Protein AF-A0A3N5N896-F1 (afdb_monomer)

Radius of gyration: 27.73 Å; Cα contacts (8 Å, |Δi|>4): 321; chains: 1; bounding box: 63×46×87 Å

Secondary structure (DSSP, 8-state):
---PPPPTHHHHHHHTSTTS------------------PPPP-------GGG--HHHHHHHHHHHHHTT-HHHHHHHHHHHHHHHHHH-TT--HHHHHHHHHHHHHHHHHHHHHSS-HHHHHHHHHHHHHHHHHHHHHHHHHHTT---HHHHHHHS-TTSHHHHHHHHHHHHTGGGSHHHHHHHHHHHHHHTTTHHHHHHHHHH-GGGHHHHHHHHHHHHHHHHHHHHHHHHTTTSHHHHHHHHHHHHHHHHIIIIIHHHHHHHHHHHHHTT-----GGGGHHHHHHHHHHHHHHHHHHHTT-HHHHHHHHHHHHHHHHHHHHHHHHHHHTTTS-----S---

Solvent-accessible surface area (backbone atoms only — not comparable to full-atom values): 18911 Å² total; per-residue (Å²): 134,87,80,74,79,83,58,72,69,60,63,57,60,59,62,71,65,67,84,58,83,81,88,72,88,84,88,80,90,87,84,83,89,86,83,90,78,84,76,81,80,75,86,78,85,69,85,71,60,82,92,73,58,54,31,64,56,27,38,52,52,10,53,52,22,44,75,72,66,39,36,69,56,13,48,54,22,36,54,51,12,49,54,44,44,46,68,73,42,77,82,54,48,34,68,49,28,41,53,48,14,50,47,28,42,51,43,13,52,32,26,58,72,63,56,96,29,65,67,59,16,50,51,25,41,52,49,15,54,51,28,40,54,52,12,52,54,41,36,53,67,63,46,78,79,66,70,64,45,51,50,23,38,48,67,71,32,76,80,30,69,72,41,44,51,56,47,47,47,43,63,75,48,32,44,71,12,70,54,31,51,32,27,45,60,52,52,46,58,57,48,65,72,50,31,61,64,53,17,52,51,34,60,77,35,64,86,48,23,66,61,46,44,65,67,43,49,62,55,54,53,40,50,53,51,22,49,54,56,22,62,77,33,52,94,39,47,54,62,14,33,55,50,25,49,51,48,37,28,40,51,48,17,58,71,65,49,28,60,58,51,42,52,52,49,53,53,40,31,76,74,68,48,90,74,68,62,73,76,74,49,47,68,50,53,52,51,40,52,51,29,52,50,45,30,54,49,17,53,75,68,68,36,61,69,55,20,17,54,29,44,54,53,37,39,54,41,42,21,51,45,51,32,51,53,53,43,42,60,51,51,77,79,52,69,76,86,80,74,87,83,92,129

Foldseek 3Di:
DDDDDDDPVVVVVVLVVPPDPPPDDDDDDDDDDDDDDDDDDPDPPPPDPPVPDALVNLQVQLVVCLVVLVLVSNLVSLVVSLVRLCVVCVVCALVSLQSQLVSLQSNLVSLVSNPPNPVSSVVSNVSSVVSNVVSVVRCVVVVVFAAPLLVCLLQVHCPPPLNVLLRCCLPVAQCVALLSVLQRVLVRVVCVVCSVVNSVVSNVPVVCSVVSCVVCVLLSVLSVVLVVQLVVVVVDSLVSNVSSLLSSLLSCLVPPVQVVVLVVLLVVVVVPDPADDLVVLVVLVVLLVVLVVQLVVCRVVVPSVSSNVSSVVNSVSSSCSNSNNVSRVCSVVHDDPPDDDDD

Structure (mmCIF, N/CA/C/O backbone):
data_AF-A0A3N5N896-F1
#
_entry.id   AF-A0A3N5N896-F1
#
loop_
_atom_site.group_PDB
_atom_site.id
_atom_site.type_symbol
_atom_site.label_atom_id
_atom_site.label_alt_id
_atom_site.label_comp_id
_atom_site.label_asym_id
_atom_site.label_entity_id
_atom_site.label_seq_id
_atom_site.pdbx_PDB_ins_code
_atom_site.Cartn_x
_atom_site.Cartn_y
_atom_site.Cartn_z
_atom_site.occupancy
_atom_site.B_iso_or_equiv
_atom_site.auth_seq_id
_atom_site.auth_comp_id
_atom_site.auth_asym_id
_atom_site.auth_atom_id
_atom_site.pdbx_PDB_model_num
ATOM 1 N N . MET A 1 1 ? 13.000 13.344 -46.822 1.00 36.12 1 MET A N 1
ATOM 2 C CA . MET A 1 1 ? 12.068 13.658 -45.717 1.00 36.12 1 MET A CA 1
ATOM 3 C C . MET A 1 1 ? 12.563 12.982 -44.451 1.00 36.12 1 MET A C 1
ATOM 5 O O . MET A 1 1 ? 12.479 11.770 -44.316 1.00 36.12 1 MET A O 1
ATOM 9 N N . THR A 1 2 ? 13.183 13.758 -43.571 1.00 34.97 2 THR A N 1
ATOM 10 C CA . THR A 1 2 ? 13.794 13.313 -42.316 1.00 34.97 2 THR A CA 1
ATOM 11 C C . THR A 1 2 ? 12.727 13.221 -41.224 1.00 34.97 2 THR A C 1
ATOM 13 O O . THR A 1 2 ? 12.454 14.210 -40.546 1.00 34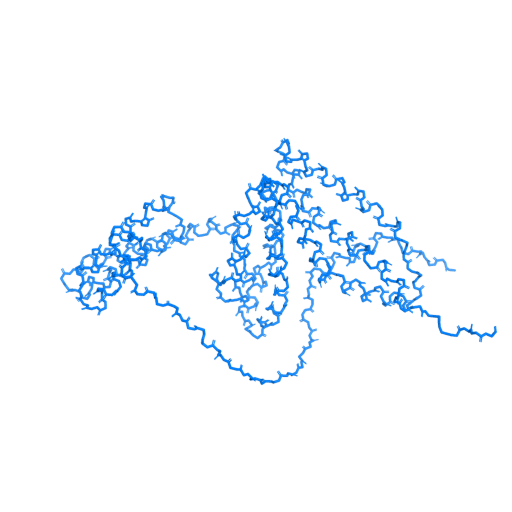.97 2 THR A O 1
ATOM 16 N N . LEU A 1 3 ? 12.102 12.053 -41.051 1.00 36.25 3 LEU A N 1
ATOM 17 C CA . LEU A 1 3 ? 11.285 11.797 -39.863 1.00 36.25 3 LEU A CA 1
ATOM 18 C C . LEU A 1 3 ? 12.209 11.545 -38.666 1.00 36.25 3 LEU A C 1
ATOM 20 O O . LEU A 1 3 ? 12.998 10.600 -38.646 1.00 36.25 3 LEU A O 1
ATOM 24 N N . GLY A 1 4 ? 12.147 12.460 -37.699 1.00 36.81 4 GLY A N 1
ATOM 25 C CA . GLY A 1 4 ? 12.983 12.476 -36.508 1.00 36.81 4 GLY A CA 1
ATOM 26 C C . GLY A 1 4 ? 12.842 11.211 -35.662 1.00 36.81 4 GLY A C 1
ATOM 27 O O . GLY A 1 4 ? 11.747 10.701 -35.438 1.00 36.81 4 GLY A O 1
ATOM 28 N N . LYS A 1 5 ? 13.985 10.734 -35.156 1.00 45.47 5 LYS A N 1
ATOM 29 C CA . LYS A 1 5 ? 14.072 9.697 -34.121 1.00 45.47 5 LYS A CA 1
ATOM 30 C C . LYS A 1 5 ? 13.186 10.097 -32.927 1.00 45.47 5 LYS A C 1
ATOM 32 O O . LYS A 1 5 ? 13.356 11.214 -32.429 1.00 45.47 5 LYS A O 1
ATOM 37 N N . PRO A 1 6 ? 12.293 9.228 -32.425 1.00 38.72 6 PRO A N 1
ATOM 38 C CA . PRO A 1 6 ? 11.521 9.544 -31.233 1.00 38.72 6 PRO A CA 1
ATOM 39 C C . PRO A 1 6 ? 12.477 9.688 -30.045 1.00 38.72 6 PRO A C 1
ATOM 41 O O . PRO A 1 6 ? 13.255 8.787 -29.724 1.00 38.72 6 PRO A O 1
ATOM 44 N N . ARG A 1 7 ? 12.460 10.872 -29.428 1.00 40.81 7 ARG A N 1
ATOM 45 C CA . ARG A 1 7 ? 13.255 11.188 -28.243 1.00 40.81 7 ARG A CA 1
ATOM 46 C C . ARG A 1 7 ? 12.705 10.382 -27.061 1.00 40.81 7 ARG A C 1
ATOM 48 O O . ARG A 1 7 ? 11.517 10.447 -26.763 1.00 40.81 7 ARG A O 1
ATOM 55 N N . LEU A 1 8 ? 13.602 9.673 -26.377 1.00 41.53 8 LEU A N 1
ATOM 56 C CA . LEU A 1 8 ? 13.406 8.888 -25.150 1.00 41.53 8 LEU A CA 1
ATOM 57 C C . LEU A 1 8 ? 12.438 9.489 -24.089 1.00 41.53 8 LEU A C 1
ATOM 59 O O . LEU A 1 8 ? 11.716 8.703 -23.477 1.00 41.53 8 LEU A O 1
ATOM 63 N N . PRO A 1 9 ? 12.314 10.823 -23.890 1.00 40.62 9 PRO A N 1
ATOM 64 C CA . PRO A 1 9 ? 11.290 11.392 -22.999 1.00 40.62 9 PRO A CA 1
ATOM 65 C C . PRO A 1 9 ? 9.828 11.172 -23.437 1.00 40.62 9 PRO A C 1
ATOM 67 O O . PRO A 1 9 ? 8.946 11.168 -22.584 1.00 40.62 9 PRO A O 1
ATOM 70 N N . ALA A 1 10 ? 9.540 10.932 -24.722 1.00 33.44 10 ALA A N 1
ATOM 71 C CA . ALA A 1 10 ? 8.169 10.690 -25.195 1.00 33.44 10 ALA A CA 1
ATOM 72 C C . ALA A 1 10 ? 7.643 9.285 -24.828 1.00 33.44 10 ALA A C 1
ATOM 74 O O . ALA A 1 10 ? 6.443 9.098 -24.643 1.00 33.44 10 ALA A O 1
ATOM 75 N N . LEU A 1 11 ? 8.543 8.307 -24.663 1.00 36.69 11 LEU A N 1
ATOM 76 C CA . LEU A 1 11 ? 8.202 6.957 -24.193 1.00 36.69 11 LEU A CA 1
ATOM 77 C C . LEU A 1 11 ? 7.944 6.924 -22.678 1.00 36.69 11 LEU A C 1
ATOM 79 O O . LEU A 1 11 ? 7.102 6.157 -22.222 1.00 36.69 11 LEU A O 1
ATOM 83 N N . LEU A 1 12 ? 8.608 7.799 -21.914 1.00 37.69 12 LEU A N 1
ATOM 84 C CA . LEU A 1 12 ? 8.361 7.985 -20.479 1.00 37.69 12 LEU A CA 1
ATOM 85 C C . LEU A 1 12 ? 7.039 8.717 -20.197 1.00 37.69 12 LEU A C 1
ATOM 87 O O . LEU A 1 12 ? 6.370 8.396 -19.221 1.00 37.69 12 LEU A O 1
ATOM 91 N N . ALA A 1 13 ? 6.615 9.632 -21.073 1.00 35.28 13 ALA A N 1
ATOM 92 C CA . ALA A 1 13 ? 5.323 10.310 -20.946 1.00 35.28 13 ALA A CA 1
ATOM 93 C C . ALA A 1 13 ? 4.120 9.376 -21.206 1.00 35.28 13 ALA A C 1
ATOM 95 O O . ALA A 1 13 ? 3.074 9.543 -20.587 1.00 35.28 13 ALA A O 1
ATOM 96 N N . CYS A 1 14 ? 4.272 8.344 -22.048 1.00 29.89 14 CYS A N 1
ATOM 97 C CA . CYS A 1 14 ? 3.237 7.313 -22.233 1.00 29.89 14 CYS A CA 1
ATOM 98 C C . CYS A 1 14 ? 3.134 6.328 -21.052 1.00 29.89 14 CYS A C 1
ATOM 100 O O . CYS A 1 14 ? 2.086 5.716 -20.863 1.00 29.89 14 CYS A O 1
ATOM 102 N N . LEU A 1 15 ? 4.183 6.191 -20.233 1.00 39.06 15 LEU A N 1
ATOM 103 C CA . LEU A 1 15 ? 4.182 5.332 -19.039 1.00 39.06 15 LEU A CA 1
ATOM 104 C C . LEU A 1 15 ? 3.357 5.910 -17.876 1.00 39.06 15 LEU A C 1
ATOM 106 O O . LEU A 1 15 ? 2.956 5.156 -16.995 1.00 39.06 15 LEU A O 1
ATOM 110 N N . LEU A 1 16 ? 3.043 7.210 -17.897 1.00 35.53 16 LEU A N 1
ATOM 111 C CA . LEU A 1 16 ? 2.174 7.859 -16.905 1.00 35.53 16 LEU A CA 1
ATOM 112 C C . LEU A 1 16 ? 0.671 7.664 -17.174 1.00 35.53 16 LEU A C 1
ATOM 114 O O . LEU A 1 16 ? -0.136 7.941 -16.295 1.00 35.53 16 LEU A O 1
ATOM 118 N N . VAL A 1 17 ? 0.288 7.159 -18.352 1.00 35.53 17 VAL A N 1
ATOM 119 C CA . VAL A 1 17 ? -1.124 6.941 -18.735 1.00 35.53 17 VAL A CA 1
ATOM 120 C C . VAL A 1 17 ? -1.598 5.510 -18.413 1.00 35.53 17 VAL A C 1
ATOM 122 O O . VAL A 1 17 ? -2.786 5.214 -18.482 1.00 35.53 17 VAL A O 1
ATOM 125 N N . LEU A 1 18 ? -0.696 4.616 -17.996 1.00 36.69 18 LEU A N 1
ATOM 126 C CA . LEU A 1 18 ? -0.993 3.196 -17.745 1.00 36.69 18 LEU A CA 1
ATOM 127 C C . LEU A 1 18 ? -1.414 2.860 -16.301 1.00 36.69 18 LEU A C 1
ATOM 129 O O . LEU A 1 18 ? -1.579 1.688 -15.981 1.00 36.69 18 LEU A O 1
ATOM 133 N N . THR A 1 19 ? -1.629 3.848 -15.427 1.00 35.62 19 THR A N 1
ATOM 134 C CA . THR A 1 19 ? -2.161 3.619 -14.066 1.00 35.62 19 THR A CA 1
ATOM 135 C C . THR A 1 19 ? -3.692 3.584 -13.993 1.00 35.62 19 THR A C 1
ATOM 137 O O . THR A 1 19 ? -4.244 3.446 -12.905 1.00 35.62 19 THR A O 1
ATOM 140 N N . MET A 1 20 ? -4.386 3.651 -15.132 1.00 36.81 20 MET A N 1
ATOM 141 C CA . MET A 1 20 ? -5.832 3.436 -15.226 1.00 36.81 20 MET A CA 1
ATOM 142 C C . MET A 1 20 ? -6.100 2.151 -16.015 1.00 36.81 20 MET A C 1
ATOM 144 O O . MET A 1 20 ? -5.807 2.111 -17.213 1.00 36.81 20 MET A O 1
ATOM 148 N N . PRO A 1 21 ? -6.671 1.094 -15.412 1.00 40.81 21 PRO A N 1
ATOM 149 C CA . PRO A 1 21 ? -7.215 0.003 -16.194 1.00 40.81 21 PRO A CA 1
ATOM 150 C C . PRO A 1 21 ? -8.504 0.492 -16.859 1.00 40.81 21 PRO A C 1
ATOM 152 O O . PRO A 1 21 ? -9.518 0.723 -16.202 1.00 40.81 21 PRO A O 1
ATOM 155 N N . ALA A 1 22 ? -8.461 0.633 -18.183 1.00 30.48 22 ALA A N 1
ATOM 156 C CA . ALA A 1 22 ? -9.653 0.600 -19.013 1.00 30.48 22 ALA A CA 1
ATOM 157 C C . ALA A 1 22 ? -10.289 -0.790 -18.857 1.00 30.48 22 ALA A C 1
ATOM 159 O O . ALA A 1 22 ? -9.865 -1.762 -19.481 1.00 30.48 22 ALA A O 1
ATOM 160 N N . LEU A 1 23 ? -11.270 -0.893 -17.964 1.00 32.25 23 LEU A N 1
ATOM 161 C CA . LEU A 1 23 ? -12.045 -2.104 -17.734 1.00 32.25 23 LEU A CA 1
ATOM 162 C C . LEU A 1 23 ? -13.112 -2.219 -18.836 1.00 32.25 23 LEU A C 1
ATOM 164 O O . LEU A 1 23 ? -14.261 -1.841 -18.639 1.00 32.25 23 LEU A O 1
ATOM 168 N N . VAL A 1 24 ? -12.729 -2.696 -20.022 1.00 35.41 24 VAL A N 1
ATOM 169 C CA . VAL A 1 24 ? -13.687 -3.098 -21.063 1.00 35.41 24 VAL A CA 1
ATOM 170 C C . VAL A 1 24 ? -13.250 -4.418 -21.694 1.00 35.41 24 VAL A C 1
ATOM 172 O O . VAL A 1 24 ? -12.161 -4.529 -22.245 1.00 35.41 24 VAL A O 1
ATOM 175 N N . ALA A 1 25 ? -14.191 -5.364 -21.647 1.00 33.62 25 ALA A N 1
ATOM 176 C CA . ALA A 1 25 ? -14.326 -6.561 -22.473 1.00 33.62 25 ALA A CA 1
ATOM 177 C C . ALA A 1 25 ? -13.300 -7.694 -22.287 1.00 33.62 25 ALA A C 1
ATOM 179 O O . ALA A 1 25 ? -12.296 -7.769 -22.987 1.00 33.62 25 ALA A O 1
ATOM 180 N N . ALA A 1 26 ? -13.672 -8.667 -21.451 1.00 28.27 26 ALA A N 1
ATOM 181 C CA . ALA A 1 26 ? -13.641 -10.086 -21.819 1.00 28.27 26 ALA A CA 1
ATOM 182 C C . ALA A 1 26 ? -14.443 -10.895 -20.786 1.00 28.27 26 ALA A C 1
ATOM 184 O O . ALA A 1 26 ? -13.919 -11.321 -19.762 1.00 28.27 26 ALA A O 1
ATOM 185 N N . ALA A 1 27 ? -15.735 -11.077 -21.056 1.00 30.52 27 ALA A N 1
ATOM 186 C CA . ALA A 1 27 ? -16.501 -12.177 -20.491 1.00 30.52 27 ALA A CA 1
ATOM 187 C C . ALA A 1 27 ? -16.269 -13.396 -21.391 1.00 30.52 27 ALA A C 1
ATOM 189 O O . ALA A 1 27 ? -16.469 -13.285 -22.597 1.00 30.52 27 ALA A O 1
ATOM 190 N N . GLN A 1 28 ? -15.848 -14.526 -20.825 1.00 28.02 28 GLN A N 1
ATOM 191 C CA . GLN A 1 28 ? -16.099 -15.837 -21.418 1.00 28.02 28 GLN A CA 1
ATOM 192 C C . GLN A 1 28 ? -16.103 -16.895 -20.309 1.00 28.02 28 GLN A C 1
ATOM 194 O O . GLN A 1 28 ? -15.265 -16.899 -19.410 1.00 28.02 28 GLN A O 1
ATOM 199 N N . GLU A 1 29 ? -17.123 -17.733 -20.397 1.00 31.64 29 GLU A N 1
ATOM 200 C CA . GLU A 1 29 ? -17.628 -18.736 -19.468 1.00 31.64 29 GLU A CA 1
ATOM 201 C C . GLU A 1 29 ? -16.610 -19.813 -19.059 1.00 31.64 29 GLU A C 1
ATOM 203 O O . GLU A 1 29 ? -15.878 -20.333 -19.899 1.00 31.64 29 GLU A O 1
ATOM 208 N N . ALA A 1 30 ? -16.657 -20.239 -17.793 1.00 29.30 30 ALA A N 1
ATOM 209 C CA . ALA A 1 30 ? -16.371 -21.624 -17.417 1.00 29.30 30 ALA A CA 1
ATOM 210 C C . ALA A 1 30 ? -17.020 -21.966 -16.068 1.00 29.30 30 ALA A C 1
ATOM 212 O O . ALA A 1 30 ? -16.884 -21.264 -15.069 1.00 29.30 30 ALA A O 1
ATOM 213 N N . SER A 1 31 ? -17.765 -23.059 -16.098 1.00 26.75 31 SER A N 1
ATOM 214 C CA . SER A 1 31 ? -18.662 -23.605 -15.090 1.00 26.75 31 SER A CA 1
ATOM 215 C C . SER A 1 31 ? -17.996 -24.556 -14.085 1.00 26.75 31 SER A C 1
ATOM 217 O O . SER A 1 31 ? -17.067 -25.275 -14.436 1.00 26.75 31 SER A O 1
ATOM 219 N N . LEU A 1 32 ? -18.677 -24.686 -12.939 1.00 29.78 32 LEU A N 1
ATOM 220 C CA . LEU A 1 32 ? -18.906 -25.899 -12.128 1.00 29.78 32 LEU A CA 1
ATOM 221 C C . LEU A 1 32 ? -17.893 -26.342 -11.039 1.00 29.78 32 LEU A C 1
ATOM 223 O O . LEU A 1 32 ? -16.839 -26.900 -11.309 1.00 29.78 32 LEU A O 1
ATOM 227 N N . SER A 1 33 ? -18.368 -26.188 -9.790 1.00 29.75 33 SER A N 1
ATOM 228 C CA . SER A 1 33 ? -18.477 -27.173 -8.684 1.00 29.75 33 SER A CA 1
ATOM 229 C C . SER A 1 33 ? -17.274 -28.024 -8.242 1.00 29.75 33 SER A C 1
ATOM 231 O O . SER A 1 33 ? -16.828 -28.872 -9.006 1.00 29.75 33 SER A O 1
ATOM 233 N N . ALA A 1 34 ? -16.914 -27.944 -6.948 1.00 27.88 34 ALA A N 1
ATOM 234 C CA . ALA A 1 34 ? -16.955 -29.025 -5.925 1.00 27.88 34 ALA A CA 1
ATOM 235 C C . ALA A 1 34 ? -16.402 -28.484 -4.558 1.00 27.88 34 ALA A C 1
ATOM 237 O O . ALA A 1 34 ? -16.072 -27.302 -4.502 1.00 27.88 34 ALA A O 1
ATOM 238 N N . PRO A 1 35 ? -16.396 -29.222 -3.422 1.00 30.31 35 PRO A N 1
ATOM 239 C CA . PRO A 1 35 ? -17.137 -28.850 -2.214 1.00 30.31 35 PRO A CA 1
ATOM 240 C C . PRO A 1 35 ? -16.267 -28.381 -1.031 1.00 30.31 35 PRO A C 1
ATOM 242 O O . PRO A 1 35 ? -15.075 -28.664 -0.931 1.00 30.31 35 PRO A O 1
ATOM 245 N N . LEU A 1 36 ? -16.934 -27.707 -0.090 1.00 29.91 36 LEU A N 1
ATOM 246 C CA . LEU A 1 36 ? -16.445 -27.314 1.232 1.00 29.91 36 LEU A CA 1
ATOM 247 C C . LEU A 1 36 ? -15.939 -28.523 2.036 1.00 29.91 36 LEU A C 1
ATOM 249 O O . LEU A 1 36 ? -16.717 -29.404 2.402 1.00 29.91 36 LEU A O 1
ATOM 253 N N . VAL A 1 37 ? -14.648 -28.521 2.373 1.00 28.59 37 VAL A N 1
ATOM 254 C CA . VAL A 1 37 ? -14.081 -29.387 3.411 1.00 28.59 37 VAL A CA 1
ATOM 255 C C . VAL A 1 37 ? -14.144 -28.627 4.731 1.00 28.59 37 VAL A C 1
ATOM 257 O O . VAL A 1 37 ? -13.429 -27.649 4.942 1.00 28.59 37 VAL A O 1
ATOM 260 N N . ALA A 1 38 ? -15.034 -29.082 5.611 1.00 31.14 38 ALA A N 1
ATOM 261 C CA . ALA A 1 38 ? -15.099 -28.668 7.002 1.00 31.14 38 ALA A CA 1
ATOM 262 C C . ALA A 1 38 ? -13.811 -29.104 7.717 1.00 31.14 38 ALA A C 1
ATOM 264 O O . ALA A 1 38 ? -13.615 -30.283 8.016 1.00 31.14 38 ALA A O 1
ATOM 265 N N . VAL A 1 39 ? -12.919 -28.149 7.972 1.00 31.33 39 VAL A N 1
ATOM 266 C CA . VAL A 1 39 ? -11.769 -28.348 8.855 1.00 31.33 39 VAL A CA 1
ATOM 267 C C . VAL A 1 39 ? -12.278 -28.250 10.290 1.00 31.33 39 VAL A C 1
ATOM 269 O O . VAL A 1 39 ? -12.828 -27.228 10.699 1.00 31.33 39 VAL A O 1
ATOM 272 N N . GLY A 1 40 ? -12.147 -29.355 11.024 1.00 28.72 40 GLY A N 1
ATOM 273 C CA . GLY A 1 40 ? -12.598 -29.494 12.402 1.00 28.72 40 GLY A CA 1
ATOM 274 C C . GLY A 1 40 ? -11.996 -28.431 13.317 1.00 28.72 40 GLY A C 1
ATOM 275 O O . GLY A 1 40 ? -10.780 -28.272 13.392 1.00 28.72 40 GLY A O 1
ATOM 276 N N . VAL A 1 41 ? -12.879 -27.727 14.022 1.00 33.22 41 VAL A N 1
ATOM 277 C CA . VAL A 1 41 ? -12.554 -26.796 15.104 1.00 33.22 41 VAL A CA 1
ATOM 278 C C . VAL A 1 41 ? -12.037 -27.614 16.294 1.00 33.22 41 VAL A C 1
ATOM 280 O O . VAL A 1 41 ? -12.783 -28.444 16.819 1.00 33.22 41 VAL A O 1
ATOM 283 N N . PRO A 1 42 ? -10.786 -27.428 16.747 1.00 35.91 42 PRO A N 1
ATOM 284 C CA . PRO A 1 42 ? -10.315 -28.037 17.983 1.00 35.91 42 PRO A CA 1
ATOM 285 C C . PRO A 1 42 ? -11.069 -27.442 19.180 1.00 35.91 42 PRO A C 1
ATOM 287 O O . PRO A 1 42 ? -11.273 -26.233 19.245 1.00 35.91 42 PRO A O 1
ATOM 290 N N . ASN A 1 43 ? -11.478 -28.309 20.110 1.00 42.12 43 ASN A N 1
ATOM 291 C CA . ASN A 1 43 ? -12.184 -28.011 21.362 1.00 42.12 43 ASN A CA 1
ATOM 292 C C . ASN A 1 43 ? -11.782 -26.671 22.017 1.00 42.12 43 ASN A C 1
ATOM 294 O O . ASN A 1 43 ? -10.759 -26.583 22.690 1.00 42.12 43 ASN A O 1
ATOM 298 N N . LEU A 1 44 ? -12.645 -25.658 21.873 1.00 36.41 44 LEU A N 1
ATOM 299 C CA . LEU A 1 44 ? -12.536 -24.330 22.501 1.00 36.41 44 LEU A CA 1
ATOM 300 C C . LEU A 1 44 ? -13.165 -24.259 23.907 1.00 36.41 44 LEU A C 1
ATOM 302 O O . LEU A 1 44 ? -13.176 -23.201 24.528 1.00 36.41 44 LEU A O 1
ATOM 306 N N . MET A 1 45 ? -13.695 -25.367 24.427 1.00 39.41 45 MET A N 1
ATOM 307 C CA . MET A 1 45 ? -14.446 -25.395 25.688 1.00 39.41 45 MET A CA 1
ATOM 308 C C . MET A 1 45 ? -13.553 -25.806 26.860 1.00 39.41 45 MET A C 1
ATOM 310 O O . MET A 1 45 ? -13.834 -26.777 27.558 1.00 39.41 45 MET A O 1
ATOM 314 N N . GLN A 1 46 ? -12.460 -25.077 27.074 1.00 45.00 46 GLN A N 1
ATOM 315 C CA . GLN A 1 46 ? -11.794 -25.090 28.370 1.00 45.00 46 GLN A CA 1
ATOM 316 C C . GLN A 1 46 ? -12.205 -23.808 29.087 1.00 45.00 46 GLN A C 1
ATOM 318 O O . GLN A 1 46 ? -11.781 -22.713 28.721 1.00 45.00 46 GLN A O 1
ATOM 323 N N . GLU A 1 47 ? -13.113 -23.951 30.052 1.00 46.72 47 GLU A N 1
ATOM 324 C CA . GLU A 1 47 ? -13.618 -22.853 30.872 1.00 46.72 47 GLU A CA 1
ATOM 325 C C . GLU A 1 47 ? -12.436 -22.204 31.598 1.00 46.72 47 GLU A C 1
ATOM 327 O O . GLU A 1 47 ? -11.832 -22.771 32.512 1.00 46.72 47 GLU A O 1
ATOM 332 N N . LYS A 1 48 ? -12.026 -21.033 31.109 1.00 49.91 48 LYS A N 1
ATOM 333 C CA . LYS A 1 48 ? -10.918 -20.278 31.685 1.00 49.91 48 LYS A CA 1
ATOM 334 C C . LYS A 1 48 ? -11.321 -19.853 33.101 1.00 49.91 48 LYS A C 1
ATOM 336 O O . LYS A 1 48 ? -12.471 -19.503 33.351 1.00 49.91 48 LYS A O 1
ATOM 341 N N . SER A 1 49 ? -10.383 -19.855 34.043 1.00 63.41 49 SER A N 1
ATOM 342 C CA . SER A 1 49 ? -10.627 -19.262 35.365 1.00 63.41 49 SER A CA 1
ATOM 343 C C . SER A 1 49 ? -11.026 -17.788 35.206 1.00 63.41 49 SER A C 1
ATOM 345 O O . SER A 1 49 ? -10.384 -17.072 34.434 1.00 63.41 49 SER A O 1
ATOM 347 N N . LYS A 1 50 ? -12.031 -17.310 35.960 1.00 64.31 50 LYS A N 1
ATOM 348 C CA . LYS A 1 50 ? -12.480 -15.900 35.924 1.00 64.31 50 LYS A CA 1
ATOM 349 C C . LYS A 1 50 ? -11.360 -14.888 36.223 1.00 64.31 50 LYS A C 1
ATOM 351 O O . LYS A 1 50 ? -11.477 -13.736 35.826 1.00 64.31 50 LYS A O 1
ATOM 356 N N . LEU A 1 51 ? -10.253 -15.304 36.856 1.00 62.44 51 LEU A N 1
ATOM 357 C CA . LEU A 1 51 ? -9.057 -14.461 37.035 1.00 62.44 51 LEU A CA 1
ATOM 358 C C . LEU A 1 51 ? -8.304 -14.156 35.725 1.00 62.44 51 LEU A C 1
ATOM 360 O O . LEU A 1 51 ? -7.477 -13.251 35.703 1.00 62.44 51 LEU A O 1
ATOM 364 N N . GLN A 1 52 ? -8.543 -14.916 34.656 1.00 67.31 52 GLN A N 1
ATOM 365 C CA . GLN A 1 52 ? -7.863 -14.775 33.363 1.00 67.31 52 GLN A CA 1
ATOM 366 C C . GLN A 1 52 ? -8.783 -14.244 32.253 1.00 67.31 52 GLN A C 1
ATOM 368 O O . GLN A 1 52 ? -8.416 -14.324 31.073 1.00 67.31 52 GLN A O 1
ATOM 373 N N . TYR A 1 53 ? -9.983 -13.781 32.607 1.00 75.00 53 TYR A N 1
ATOM 374 C CA . TYR A 1 53 ? -10.953 -13.255 31.652 1.00 75.00 53 TYR A CA 1
ATOM 375 C C . TYR A 1 53 ? -10.502 -11.903 31.110 1.00 75.00 53 TYR A C 1
ATOM 377 O O . TYR A 1 53 ? -10.089 -11.024 31.867 1.00 75.00 53 TYR A O 1
ATOM 385 N N . ASP A 1 54 ? -10.621 -11.740 29.797 1.00 77.31 54 ASP A N 1
ATOM 386 C CA . ASP A 1 54 ? -10.606 -10.427 29.166 1.00 77.31 54 ASP A CA 1
ATOM 387 C C . ASP A 1 54 ? -12.035 -9.864 29.057 1.00 77.31 54 ASP A C 1
ATOM 389 O O . ASP A 1 54 ? -13.021 -10.483 29.474 1.00 77.31 54 ASP A O 1
ATOM 393 N N . TRP A 1 55 ? -12.158 -8.657 28.509 1.00 81.75 55 TRP A N 1
ATOM 394 C CA . TRP A 1 55 ? -13.457 -8.012 28.338 1.00 81.75 55 TRP A CA 1
ATOM 395 C C . TRP A 1 55 ? -14.390 -8.782 27.386 1.00 81.75 55 TRP A C 1
ATOM 397 O O . TRP A 1 55 ? -15.607 -8.712 27.545 1.00 81.75 55 TRP A O 1
ATOM 407 N N . VAL A 1 56 ? -13.850 -9.545 26.427 1.00 75.88 56 VAL A N 1
ATOM 408 C CA . VAL A 1 56 ? -14.641 -10.336 25.474 1.00 75.88 56 VAL A CA 1
ATOM 409 C C . VAL A 1 56 ? -15.283 -11.517 26.187 1.00 75.88 56 VAL A C 1
ATOM 411 O O . VAL A 1 56 ? -16.462 -11.785 25.961 1.00 75.88 56 VAL A O 1
ATOM 414 N N . ASN A 1 57 ? -14.547 -12.186 27.081 1.00 86.31 57 ASN A N 1
ATOM 415 C CA . ASN A 1 57 ? -15.087 -13.277 27.890 1.00 86.31 57 ASN A CA 1
ATOM 416 C C . ASN A 1 57 ? -16.272 -12.806 28.742 1.00 86.31 57 ASN A C 1
ATOM 418 O O . ASN A 1 57 ? -17.335 -13.421 28.708 1.00 86.31 57 ASN A O 1
ATOM 422 N N . PHE A 1 58 ? -16.127 -11.674 29.439 1.00 85.81 58 PHE A N 1
ATOM 423 C CA . PHE A 1 58 ? -17.228 -11.099 30.215 1.00 85.81 58 PHE A CA 1
ATOM 424 C C . PHE A 1 58 ? -18.397 -10.661 29.330 1.00 8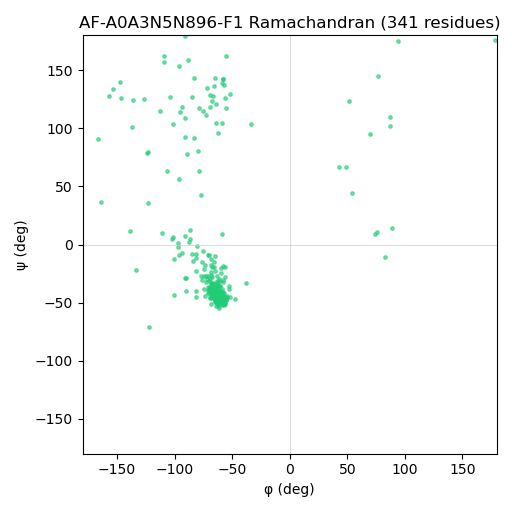5.81 58 PHE A C 1
ATOM 426 O O . PHE A 1 58 ? -19.544 -10.932 29.663 1.00 85.81 58 PHE A O 1
ATOM 433 N N . LYS A 1 59 ? -18.142 -10.056 28.167 1.00 88.44 59 LYS A N 1
ATOM 434 C CA . LYS A 1 59 ? -19.212 -9.682 27.233 1.00 88.44 59 LYS A CA 1
ATOM 435 C C . LYS A 1 59 ? -19.989 -10.910 26.736 1.00 88.44 59 LYS A C 1
ATOM 437 O O . LYS A 1 59 ? -21.213 -10.874 26.701 1.00 88.44 59 LYS A O 1
ATOM 442 N N . GLN A 1 60 ? -19.297 -12.003 26.409 1.00 85.81 60 GLN A N 1
ATOM 443 C CA . GLN A 1 60 ? -19.918 -13.269 25.997 1.00 85.81 60 GLN A CA 1
ATOM 444 C C . GLN A 1 60 ? -20.752 -13.907 27.111 1.00 85.81 60 GLN A C 1
ATOM 446 O O . GLN A 1 60 ? -21.835 -14.420 26.844 1.00 85.81 60 GLN A O 1
ATOM 451 N N . ASP A 1 61 ? -20.274 -13.881 28.353 1.00 88.31 61 ASP A N 1
ATOM 452 C CA . ASP A 1 61 ? -21.051 -14.387 29.486 1.00 88.31 61 ASP A CA 1
ATOM 453 C C . ASP A 1 61 ? -22.252 -13.490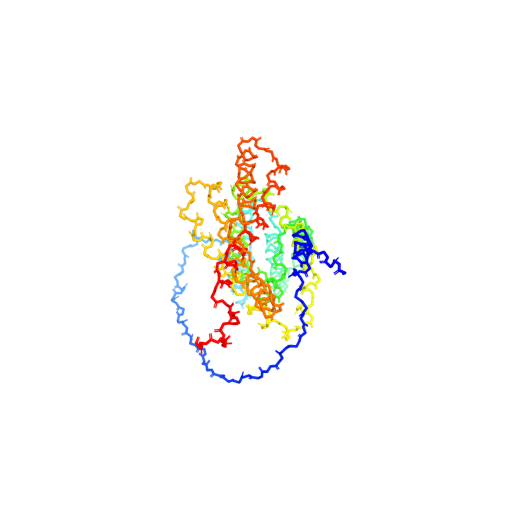 29.806 1.00 88.31 61 ASP A C 1
ATOM 455 O O . ASP A 1 61 ? -23.305 -14.001 30.182 1.00 88.31 61 ASP A O 1
ATOM 459 N N . GLY A 1 62 ? -22.138 -12.180 29.569 1.00 90.69 62 GLY A N 1
ATOM 460 C CA . GLY A 1 62 ? -23.267 -11.252 29.597 1.00 90.69 62 GLY A CA 1
ATOM 461 C C . GLY A 1 62 ? -24.328 -11.591 28.549 1.00 90.69 62 GLY A C 1
ATOM 462 O O . GLY A 1 62 ? -25.505 -11.692 28.888 1.00 90.69 62 GLY A O 1
ATOM 463 N N . ASP A 1 63 ? -23.905 -11.860 27.309 1.00 86.38 63 ASP A N 1
ATOM 464 C CA . ASP A 1 63 ? -24.789 -12.272 26.209 1.00 86.38 63 ASP A CA 1
ATOM 465 C C . ASP A 1 63 ? -25.532 -13.585 26.556 1.00 86.38 63 ASP A C 1
ATOM 467 O O . ASP A 1 63 ? -26.756 -13.658 26.436 1.00 86.38 63 ASP A O 1
ATOM 471 N N . LYS A 1 64 ? -24.830 -14.594 27.096 1.00 92.31 64 LYS A N 1
ATOM 472 C CA . LYS A 1 64 ? -25.449 -15.857 27.556 1.00 92.31 64 LYS A CA 1
ATOM 473 C C . LYS A 1 64 ? -26.417 -15.654 28.729 1.00 92.31 64 LYS A C 1
ATOM 475 O O . LYS A 1 64 ? -27.476 -16.283 28.786 1.00 92.31 64 LYS A O 1
ATOM 480 N N . ALA A 1 65 ? -26.057 -14.810 29.696 1.00 92.88 65 ALA A N 1
ATOM 481 C CA . ALA A 1 65 ? -26.912 -14.504 30.841 1.00 92.88 65 ALA A CA 1
ATOM 482 C C . ALA A 1 65 ? -28.203 -13.796 30.391 1.00 92.88 65 ALA A C 1
ATOM 484 O O . ALA A 1 65 ? -29.293 -14.147 30.839 1.00 92.88 65 ALA A O 1
ATOM 485 N N . LEU A 1 66 ? -28.101 -12.886 29.418 1.00 91.44 66 LEU A N 1
ATOM 486 C CA . LEU A 1 66 ? -29.253 -12.231 28.807 1.00 91.44 66 LEU A CA 1
ATOM 487 C C . LEU A 1 66 ? -30.173 -13.224 28.080 1.00 91.44 66 LEU A C 1
ATOM 489 O O . LEU A 1 66 ? -31.392 -13.149 28.228 1.00 91.44 66 LEU A O 1
ATOM 493 N N . GLU A 1 67 ? -29.610 -14.157 27.308 1.00 91.75 67 GLU A N 1
ATOM 494 C CA . GLU A 1 67 ? -30.375 -15.198 26.602 1.00 91.75 67 GLU A CA 1
ATOM 495 C C . GLU A 1 67 ? -31.076 -16.172 27.557 1.00 91.75 67 GLU A C 1
ATOM 497 O O . GLU A 1 67 ? -32.189 -16.618 27.283 1.00 91.75 67 GLU A O 1
ATOM 502 N N . SER A 1 68 ? -30.450 -16.471 28.697 1.00 93.12 68 SER A N 1
ATOM 503 C CA . SER A 1 68 ? -31.021 -17.330 29.743 1.00 93.12 68 SER A CA 1
ATOM 504 C C . SER A 1 68 ? -32.023 -16.616 30.661 1.00 93.12 68 SER A C 1
ATOM 506 O O . SER A 1 68 ? -32.599 -17.255 31.541 1.00 93.12 68 SER A O 1
ATOM 508 N N . GLY A 1 69 ? -32.261 -15.315 30.458 1.00 93.50 69 GLY A N 1
ATOM 509 C CA . GLY A 1 69 ? -33.174 -14.508 31.274 1.00 93.50 69 GLY A CA 1
ATOM 510 C C . GLY A 1 69 ? -32.614 -14.118 32.645 1.00 93.50 69 GLY A C 1
ATOM 511 O O . GLY A 1 69 ? -33.351 -13.606 33.484 1.00 93.50 69 GLY A O 1
ATOM 512 N N . ASN A 1 70 ? -31.321 -14.344 32.889 1.00 95.38 70 ASN A N 1
ATOM 513 C CA . ASN A 1 70 ? -30.637 -13.911 34.101 1.00 95.38 70 ASN A CA 1
ATOM 514 C C . ASN A 1 70 ? -30.071 -12.498 33.899 1.00 95.38 70 ASN A C 1
ATOM 516 O O . ASN A 1 70 ? -28.889 -12.293 33.612 1.00 95.38 70 ASN A O 1
ATOM 520 N N . TYR A 1 71 ? -30.962 -11.513 33.995 1.00 95.19 71 TYR A N 1
ATOM 521 C CA . TYR A 1 71 ? -30.651 -10.123 33.669 1.00 95.19 71 TYR A CA 1
ATOM 522 C C . TYR A 1 71 ? -29.649 -9.487 34.643 1.00 95.19 71 TYR A C 1
ATOM 524 O O . TYR A 1 71 ? -28.801 -8.710 34.210 1.00 95.19 71 TYR A O 1
ATOM 532 N N . GLU A 1 72 ? -29.674 -9.861 35.926 1.00 94.19 72 GLU A N 1
ATOM 533 C CA . GLU A 1 72 ? -28.715 -9.368 36.923 1.00 94.19 72 GLU A CA 1
ATOM 534 C C . GLU A 1 72 ? -27.279 -9.765 36.561 1.00 94.19 72 GLU A C 1
ATOM 536 O O . GLU A 1 72 ? -26.383 -8.915 36.491 1.00 94.19 72 GLU A O 1
ATOM 541 N N . ASP A 1 73 ? -27.066 -11.048 36.252 1.00 93.31 73 ASP A N 1
ATOM 542 C CA . ASP A 1 73 ? -25.755 -11.529 35.827 1.00 93.31 73 ASP A CA 1
ATOM 543 C C . ASP A 1 73 ? -25.354 -10.941 34.471 1.00 93.31 73 ASP A C 1
ATOM 545 O O . ASP A 1 73 ? -24.175 -10.645 34.266 1.00 93.31 73 ASP A O 1
ATOM 549 N N . ALA A 1 74 ? -26.304 -10.706 33.559 1.00 94.25 74 ALA A N 1
ATOM 550 C CA . ALA A 1 74 ? -26.018 -10.046 32.287 1.00 94.25 74 ALA A CA 1
ATOM 551 C C . ALA A 1 74 ? -25.423 -8.648 32.506 1.00 94.25 74 ALA A C 1
ATOM 553 O O . ALA A 1 74 ? -24.330 -8.351 32.018 1.00 94.25 74 ALA A O 1
ATOM 554 N N . ILE A 1 75 ? -26.087 -7.819 33.318 1.00 96.88 75 ILE A N 1
ATOM 555 C CA . ILE A 1 75 ? -25.625 -6.467 33.655 1.00 96.88 75 ILE A CA 1
ATOM 556 C C . ILE A 1 75 ? -24.258 -6.501 34.343 1.00 96.88 75 ILE A C 1
ATOM 558 O O . ILE A 1 75 ? -23.359 -5.738 33.977 1.00 96.88 75 ILE A O 1
ATOM 562 N N . LYS A 1 76 ? -24.064 -7.401 35.313 1.00 96.38 76 LYS A N 1
ATOM 563 C CA . LYS A 1 76 ? -22.791 -7.542 36.032 1.00 96.38 76 LYS A CA 1
ATOM 564 C C . LYS A 1 76 ? -21.636 -7.876 35.090 1.00 96.38 76 LYS A C 1
ATOM 566 O O . LYS A 1 76 ? -20.561 -7.283 35.196 1.00 96.38 76 LYS A O 1
ATOM 571 N N . ASN A 1 77 ? -21.865 -8.795 34.160 1.00 92.69 77 ASN A N 1
ATOM 572 C CA . ASN A 1 77 ? -20.874 -9.189 33.170 1.00 92.69 77 ASN A CA 1
ATOM 573 C C . ASN A 1 77 ? -20.575 -8.056 32.174 1.00 92.69 77 ASN A C 1
ATOM 575 O O . ASN A 1 77 ? -19.404 -7.775 31.924 1.00 92.69 77 ASN A O 1
ATOM 579 N N . TYR A 1 78 ? -21.584 -7.330 31.680 1.00 93.06 78 TYR A N 1
ATOM 580 C CA . TYR A 1 78 ? -21.347 -6.162 30.820 1.00 93.06 78 TYR A CA 1
ATOM 581 C C . TYR A 1 78 ? -20.571 -5.050 31.538 1.00 93.06 78 TYR A C 1
ATOM 583 O O . TYR A 1 78 ? -19.629 -4.504 30.970 1.00 93.06 78 TYR A O 1
ATOM 591 N N . ASN A 1 79 ? -20.887 -4.754 32.802 1.00 96.38 79 ASN A N 1
ATOM 592 C CA . ASN A 1 79 ? -20.141 -3.768 33.594 1.00 96.38 79 ASN A CA 1
ATOM 593 C C . ASN A 1 79 ? -18.664 -4.161 33.763 1.00 96.38 79 ASN A C 1
ATOM 595 O O . ASN A 1 79 ? -17.771 -3.320 33.646 1.00 96.38 79 ASN A O 1
ATOM 599 N N . GLN A 1 80 ? -18.393 -5.447 33.999 1.00 93.56 80 GLN A N 1
ATOM 600 C CA . GLN A 1 80 ? -17.027 -5.951 34.108 1.00 93.56 80 GLN A CA 1
ATOM 601 C C . GLN A 1 80 ? -16.283 -5.890 32.764 1.00 93.56 80 GLN A C 1
ATOM 603 O O . GLN A 1 80 ? -15.104 -5.528 32.726 1.00 93.56 80 GLN A O 1
ATOM 608 N N . ALA A 1 81 ? -16.971 -6.200 31.661 1.00 86.19 81 ALA A N 1
ATOM 609 C CA . ALA A 1 81 ? -16.427 -6.084 30.313 1.00 86.19 81 ALA A CA 1
ATOM 610 C C . ALA A 1 81 ? -16.050 -4.633 29.978 1.00 86.19 81 ALA A C 1
ATOM 612 O O . ALA A 1 81 ? -14.943 -4.381 29.510 1.00 86.19 81 ALA A O 1
ATOM 613 N N . GLU A 1 82 ? -16.913 -3.664 30.285 1.00 93.75 82 GLU A N 1
ATOM 614 C CA . GLU A 1 82 ? -16.622 -2.242 30.073 1.00 93.75 82 GLU A CA 1
ATOM 615 C C . GLU A 1 82 ? -15.407 -1.764 30.871 1.00 93.75 82 GLU A C 1
ATOM 617 O O . GLU A 1 82 ? -14.536 -1.092 30.317 1.00 93.75 82 GLU A O 1
ATOM 622 N N . ALA A 1 83 ? -15.311 -2.141 32.150 1.00 92.50 83 ALA A N 1
ATOM 623 C CA . ALA A 1 83 ? -14.183 -1.765 32.999 1.00 92.50 83 ALA A CA 1
ATOM 624 C C . ALA A 1 83 ? -12.849 -2.305 32.452 1.00 92.50 83 ALA A C 1
ATOM 626 O O . ALA A 1 83 ? -11.859 -1.573 32.380 1.00 92.50 83 ALA A O 1
ATOM 627 N N . LEU A 1 84 ? -12.825 -3.568 32.017 1.00 86.00 84 LEU A N 1
ATOM 628 C CA . LEU A 1 84 ? -11.638 -4.188 31.423 1.00 86.00 84 LEU A CA 1
ATOM 629 C C . LEU A 1 84 ? -11.299 -3.609 30.049 1.00 86.00 84 LEU A C 1
ATOM 631 O O . LEU A 1 84 ? -10.121 -3.439 29.732 1.00 86.00 84 LEU A O 1
ATOM 635 N N . LEU A 1 85 ? -12.308 -3.279 29.241 1.00 81.31 85 LEU A N 1
ATOM 636 C CA . LEU A 1 85 ? -12.110 -2.642 27.944 1.00 81.31 85 LEU A CA 1
ATOM 637 C C . LEU A 1 85 ? -11.467 -1.257 28.111 1.00 81.31 85 LEU A C 1
ATOM 639 O O . LEU A 1 85 ? -10.483 -0.958 27.439 1.00 81.31 85 LEU A O 1
ATOM 643 N N . LEU A 1 86 ? -11.961 -0.449 29.054 1.00 88.06 86 LEU A N 1
ATOM 644 C CA . LEU A 1 86 ? -11.398 0.868 29.368 1.00 88.06 86 LEU A CA 1
ATOM 645 C C . LEU A 1 86 ? -9.991 0.788 29.971 1.00 88.06 86 LEU A C 1
ATOM 647 O O . LEU A 1 86 ? -9.170 1.667 29.723 1.00 88.06 86 LEU A O 1
ATOM 651 N N . PHE A 1 87 ? -9.695 -0.263 30.738 1.00 84.38 87 PHE A N 1
ATOM 652 C CA . PHE A 1 87 ? -8.341 -0.519 31.229 1.00 84.38 87 PHE A CA 1
ATOM 653 C C . PHE A 1 87 ? -7.378 -0.903 30.094 1.00 84.38 87 PHE A C 1
ATOM 655 O O . PHE A 1 87 ? -6.222 -0.485 30.092 1.00 84.38 87 PHE A O 1
ATOM 662 N N . THR A 1 88 ? -7.858 -1.687 29.126 1.00 73.31 88 THR A N 1
ATOM 663 C CA . THR A 1 88 ? -7.054 -2.184 27.998 1.00 73.31 88 THR A CA 1
ATOM 664 C C . THR A 1 88 ? -6.780 -1.092 26.962 1.00 73.31 88 THR A C 1
ATOM 666 O O . THR A 1 88 ? -5.677 -1.023 26.422 1.00 73.31 88 THR A O 1
ATOM 669 N N . ASP A 1 89 ? -7.757 -0.223 26.695 1.00 62.38 89 ASP A N 1
ATOM 670 C CA . ASP A 1 89 ? -7.620 0.914 25.782 1.00 62.38 89 ASP A CA 1
ATOM 671 C C . ASP A 1 89 ? -7.965 2.241 26.486 1.00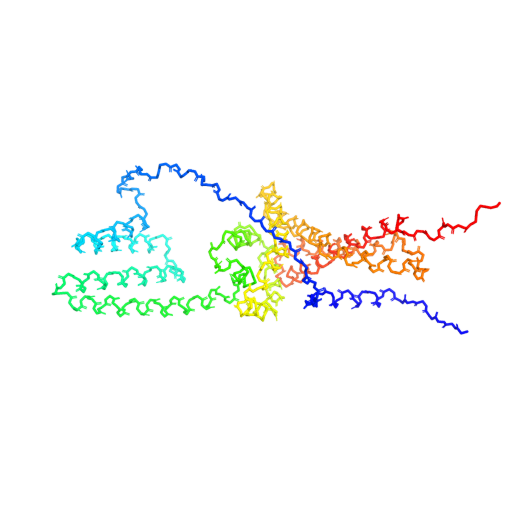 62.38 89 ASP A C 1
ATOM 673 O O . ASP A 1 89 ? -9.051 2.802 26.285 1.00 62.38 89 ASP A O 1
ATOM 677 N N . PRO A 1 90 ? -7.030 2.791 27.287 1.00 79.38 90 PRO A N 1
ATOM 678 C CA . PRO A 1 90 ? -7.256 4.031 28.029 1.00 79.38 90 PRO A CA 1
ATOM 679 C C . PRO A 1 90 ? -7.437 5.251 27.115 1.00 79.38 90 PRO A C 1
ATOM 681 O O . PRO A 1 90 ? -7.994 6.265 27.534 1.00 79.38 90 PRO A O 1
ATOM 684 N N . ASN A 1 91 ? -7.001 5.164 25.855 1.00 75.12 91 ASN A N 1
ATOM 685 C CA . ASN A 1 91 ? -7.141 6.243 24.880 1.00 75.12 91 ASN A CA 1
ATOM 686 C C . ASN A 1 91 ? -8.535 6.285 24.236 1.00 75.12 91 ASN A C 1
ATOM 688 O O . ASN A 1 91 ? -8.849 7.249 23.533 1.00 75.12 91 ASN A O 1
ATOM 692 N N . ARG A 1 92 ? -9.377 5.269 24.487 1.00 82.56 92 ARG A N 1
ATOM 693 C CA . ARG A 1 92 ? -10.735 5.131 23.947 1.00 82.56 92 ARG A CA 1
ATOM 694 C C . ARG A 1 92 ? -10.771 5.362 22.435 1.00 82.56 92 ARG A C 1
ATOM 696 O O . ARG A 1 92 ? -11.334 6.351 21.960 1.00 82.56 92 ARG A O 1
ATOM 703 N N . SER A 1 93 ? -10.151 4.463 21.679 1.00 73.56 93 SER A N 1
ATOM 704 C CA . SER A 1 93 ? -10.237 4.453 20.213 1.00 73.56 93 SER A CA 1
ATOM 705 C C . SER A 1 93 ? -11.687 4.405 19.714 1.00 73.56 93 SER A C 1
ATOM 707 O O . SER A 1 93 ? -12.595 3.997 20.442 1.00 73.56 93 SER A O 1
ATOM 709 N N . SER A 1 94 ? -11.919 4.755 18.447 1.00 79.25 94 SER A N 1
ATOM 710 C CA . SER A 1 94 ? -13.249 4.635 17.828 1.00 79.25 94 SER A CA 1
ATOM 711 C C . SER A 1 94 ? -13.862 3.229 17.960 1.00 79.25 94 SER A C 1
ATOM 713 O O . SER A 1 94 ? -15.065 3.102 18.193 1.00 79.25 94 SER A O 1
ATOM 715 N N . SER A 1 95 ? -13.049 2.167 17.896 1.00 72.00 95 SER A N 1
ATOM 716 C CA . SER A 1 95 ? -13.485 0.782 18.140 1.00 72.00 95 SER A CA 1
ATOM 717 C C . SER A 1 95 ? -13.894 0.520 19.587 1.00 72.00 95 SER A C 1
ATOM 719 O O . SER A 1 95 ? -14.858 -0.211 19.826 1.00 72.00 95 SER A O 1
ATOM 721 N N . THR A 1 96 ? -13.191 1.121 20.546 1.00 82.38 96 THR A N 1
ATOM 722 C CA . THR A 1 96 ? -13.525 1.021 21.969 1.00 82.38 96 THR A CA 1
ATOM 723 C C . THR A 1 96 ? -14.839 1.727 22.257 1.00 82.38 96 THR A C 1
ATOM 725 O O . THR A 1 96 ? -15.719 1.130 22.868 1.00 82.38 96 THR A O 1
ATOM 728 N N . GLU A 1 97 ? -15.036 2.936 21.727 1.00 87.56 97 GLU A N 1
ATOM 729 C CA . GLU A 1 97 ? -16.310 3.654 21.860 1.00 87.56 97 GLU A CA 1
ATOM 730 C C . GLU A 1 97 ? -17.478 2.870 21.251 1.00 87.56 97 GLU A C 1
ATOM 732 O O . GLU A 1 97 ? -18.543 2.776 21.856 1.00 87.56 97 GLU A O 1
ATOM 737 N N . ARG A 1 98 ? -17.271 2.233 20.092 1.00 84.00 98 ARG A N 1
ATOM 738 C CA . ARG A 1 98 ? -18.296 1.398 19.451 1.00 84.00 98 ARG A CA 1
ATOM 739 C C . ARG A 1 98 ? -18.609 0.131 20.254 1.00 84.00 98 ARG A C 1
ATOM 741 O O . ARG A 1 98 ? -19.764 -0.282 20.323 1.00 84.00 98 ARG A O 1
ATOM 748 N N . SER A 1 99 ? -17.603 -0.474 20.882 1.00 81.88 99 SER A N 1
ATOM 749 C CA . SER A 1 99 ? -17.789 -1.656 21.736 1.00 81.88 99 SER A CA 1
ATOM 750 C C . SER A 1 99 ? -18.525 -1.304 23.034 1.00 81.88 99 SER A C 1
ATOM 752 O O . SER A 1 99 ? -19.411 -2.048 23.450 1.00 81.88 99 SER A O 1
ATOM 754 N N . LEU A 1 100 ? -18.223 -0.144 23.627 1.00 92.00 100 LEU A N 1
ATOM 755 C CA . LEU A 1 100 ? -18.974 0.417 24.755 1.00 92.00 100 LEU A CA 1
ATOM 756 C C . LEU A 1 100 ? -20.428 0.714 24.366 1.00 92.00 100 LEU A C 1
ATOM 758 O O . LEU A 1 100 ? -21.340 0.316 25.081 1.00 92.00 100 LEU A O 1
ATOM 762 N N . ALA A 1 101 ? -20.657 1.339 23.206 1.00 91.50 101 ALA A N 1
ATOM 763 C CA . ALA A 1 101 ? -22.004 1.613 22.709 1.00 91.50 101 ALA A CA 1
ATOM 764 C C . ALA A 1 101 ? -22.832 0.329 22.559 1.00 91.50 101 ALA A C 1
ATOM 766 O O . ALA A 1 101 ? -23.994 0.285 22.965 1.00 91.50 101 ALA A O 1
ATOM 767 N N . HIS A 1 102 ? -22.227 -0.734 22.021 1.00 91.00 102 HIS A N 1
ATOM 768 C CA . HIS A 1 102 ? -22.878 -2.035 21.908 1.00 91.00 102 HIS A CA 1
ATOM 769 C C . HIS A 1 102 ? -23.218 -2.624 23.283 1.00 91.00 102 HIS A C 1
ATOM 771 O O . HIS A 1 102 ? -24.329 -3.106 23.475 1.00 91.00 102 HIS A O 1
ATOM 777 N N . MET A 1 103 ? -22.290 -2.604 24.245 1.00 93.75 103 MET A N 1
ATOM 778 C CA . MET A 1 103 ? -22.559 -3.121 25.595 1.00 93.75 103 MET A CA 1
ATOM 779 C C . MET A 1 103 ? -23.689 -2.351 26.285 1.00 93.75 103 MET A C 1
ATOM 781 O O . MET A 1 103 ? -24.586 -2.978 26.839 1.00 93.75 103 MET A O 1
ATOM 785 N N . GLU A 1 104 ? -23.730 -1.025 26.155 1.00 96.69 104 GLU A N 1
ATOM 786 C CA . GLU A 1 104 ? -24.833 -0.209 26.676 1.00 96.69 104 GLU A CA 1
ATOM 787 C C . GLU A 1 104 ? -26.173 -0.508 25.982 1.00 96.69 104 GLU A C 1
ATOM 789 O O . GLU A 1 104 ? -27.206 -0.600 26.644 1.00 96.69 104 GLU A O 1
ATOM 794 N N . SER A 1 105 ? -26.176 -0.771 24.672 1.00 95.31 105 SER A N 1
ATOM 795 C CA . SER A 1 105 ? -27.384 -1.227 23.966 1.00 95.31 105 SER A CA 1
ATOM 796 C C . SER A 1 105 ? -27.891 -2.570 24.513 1.00 95.31 105 SER A C 1
ATOM 798 O O . SER A 1 105 ? -29.089 -2.746 24.743 1.00 95.31 105 SER A O 1
ATOM 800 N N . MET A 1 106 ? -26.980 -3.502 24.808 1.00 93.44 106 MET A N 1
ATOM 801 C CA . MET A 1 106 ? -27.337 -4.795 25.397 1.00 93.44 106 MET A CA 1
ATOM 802 C C . MET A 1 106 ? -27.847 -4.663 26.835 1.00 93.44 106 MET A C 1
ATOM 804 O O . MET A 1 106 ? -28.816 -5.333 27.192 1.00 93.44 106 MET A O 1
ATOM 808 N N . LYS A 1 107 ? -27.265 -3.769 27.647 1.00 97.38 107 LYS A N 1
ATOM 809 C CA . LYS A 1 107 ? -27.795 -3.446 28.982 1.00 97.38 107 LYS A CA 1
ATOM 810 C C . LYS A 1 107 ? -29.203 -2.867 28.902 1.00 97.38 107 LYS A C 1
ATOM 812 O O . LYS A 1 107 ? -30.072 -3.308 29.645 1.00 97.38 107 LYS A O 1
ATOM 817 N N . SER A 1 108 ? -29.458 -1.955 27.963 1.00 96.94 108 SER A N 1
ATOM 818 C CA . SER A 1 108 ? -30.806 -1.423 27.728 1.00 96.94 108 SER A CA 1
ATOM 819 C C . SER A 1 108 ? -31.807 -2.540 27.396 1.00 96.94 108 SER A C 1
ATOM 821 O O . SER A 1 108 ? -32.888 -2.610 27.988 1.00 96.94 108 SER A O 1
ATOM 823 N N . SER A 1 109 ? -31.418 -3.490 26.533 1.00 94.25 109 SER A N 1
ATOM 824 C CA . SER A 1 109 ? -32.235 -4.675 26.238 1.00 94.25 109 SER A CA 1
ATOM 825 C C . SER A 1 109 ? -32.477 -5.544 27.476 1.00 94.25 109 SER A C 1
ATOM 827 O O . SER A 1 109 ? -33.599 -6.009 27.686 1.00 94.25 109 SER A O 1
ATOM 829 N N . ALA A 1 110 ? -31.453 -5.743 28.311 1.00 95.88 110 ALA A N 1
ATOM 830 C CA . ALA A 1 110 ? -31.562 -6.494 29.558 1.00 95.88 110 ALA A CA 1
ATOM 831 C C . ALA A 1 110 ? -32.549 -5.835 30.531 1.00 95.88 110 ALA A C 1
ATOM 833 O O . ALA A 1 110 ? -33.484 -6.498 30.969 1.00 95.88 110 ALA A O 1
ATOM 834 N N . TYR A 1 111 ? -32.408 -4.535 30.803 1.00 97.12 111 TYR A N 1
ATOM 835 C CA . TYR A 1 111 ? -33.307 -3.788 31.689 1.00 97.12 111 TYR A CA 1
ATOM 836 C C . TYR A 1 111 ? -34.755 -3.779 31.191 1.00 97.12 111 TYR A C 1
ATOM 838 O O . TYR A 1 111 ? -35.679 -4.027 31.964 1.00 97.12 111 TYR A O 1
ATOM 846 N N . THR A 1 112 ? -34.953 -3.597 29.882 1.00 95.44 112 THR A N 1
ATOM 847 C CA . THR A 1 112 ? -36.288 -3.636 29.265 1.00 95.44 112 THR A CA 1
ATOM 848 C C . THR A 1 112 ? -36.967 -4.992 29.471 1.00 95.44 112 THR A C 1
ATOM 850 O O . THR A 1 112 ? -38.161 -5.055 29.755 1.00 95.44 112 THR A O 1
ATOM 853 N N . LYS A 1 113 ? -36.216 -6.093 29.337 1.00 95.75 113 LYS A N 1
ATOM 854 C CA . LYS A 1 113 ? -36.738 -7.452 29.542 1.00 95.75 113 LYS A CA 1
ATOM 855 C C . LYS A 1 113 ? -36.904 -7.820 31.018 1.00 95.75 113 LYS A C 1
ATOM 857 O O . LYS A 1 113 ? -37.736 -8.670 31.327 1.00 95.75 113 LYS A O 1
ATOM 862 N N . TRP A 1 114 ? -36.117 -7.211 31.903 1.00 93.75 114 TRP A N 1
ATOM 863 C CA . TRP A 1 114 ? -36.190 -7.423 33.348 1.00 93.75 114 TRP A CA 1
ATOM 864 C C . TRP A 1 114 ? -37.477 -6.826 33.937 1.00 93.75 114 TRP A C 1
ATOM 866 O O . TRP A 1 114 ? -38.133 -7.479 34.746 1.00 93.75 114 TRP A O 1
ATOM 876 N N . GLY A 1 115 ? -37.889 -5.649 33.453 1.00 88.06 115 GLY A N 1
ATOM 877 C CA . GLY A 1 115 ? -39.081 -4.934 33.920 1.00 88.06 115 GLY A CA 1
ATOM 878 C C . GLY A 1 115 ? -38.856 -4.227 35.262 1.00 88.06 115 GLY A C 1
ATOM 879 O O . GLY A 1 115 ? -38.107 -4.711 36.106 1.00 88.06 115 GLY A O 1
ATOM 880 N N . GLY A 1 116 ? -39.477 -3.058 35.456 1.00 92.44 116 GLY A N 1
ATOM 881 C CA . GLY A 1 116 ? -39.241 -2.219 36.641 1.00 92.44 116 GLY A CA 1
ATOM 882 C C . GLY A 1 116 ? -37.898 -1.474 36.635 1.00 92.44 116 GLY A C 1
ATOM 883 O O . GLY A 1 116 ? -37.527 -0.898 37.654 1.00 92.44 116 GLY A O 1
ATOM 884 N N . HIS A 1 117 ? -37.186 -1.507 35.504 1.00 95.12 117 HIS A N 1
ATOM 885 C CA . HIS A 1 117 ? -35.909 -0.830 35.255 1.00 95.12 117 HIS A CA 1
ATOM 886 C C . HIS A 1 117 ? -36.002 0.101 34.034 1.00 95.12 117 HIS A C 1
ATOM 888 O O . HIS A 1 117 ? -35.093 0.184 33.204 1.00 95.12 117 HIS A O 1
ATOM 894 N N . GLU A 1 118 ? -37.157 0.740 33.840 1.00 94.75 118 GLU A N 1
ATOM 895 C CA . GLU A 1 118 ? -37.426 1.564 32.659 1.00 94.75 118 GLU A CA 1
ATOM 896 C C . GLU A 1 118 ? -36.496 2.788 32.587 1.00 94.75 118 GLU A C 1
ATOM 898 O O . GLU A 1 118 ? -36.099 3.204 31.496 1.00 94.75 118 GLU A O 1
ATOM 903 N N . GLU A 1 119 ? -36.110 3.341 33.740 1.00 95.94 119 GLU A N 1
ATOM 904 C CA . GLU A 1 119 ? -35.183 4.472 33.820 1.00 95.94 119 GLU A CA 1
ATOM 905 C C . GLU A 1 119 ? -33.763 4.059 33.403 1.00 95.94 119 GLU A C 1
ATOM 907 O O . GLU A 1 119 ? -33.134 4.732 32.583 1.00 95.94 119 GLU A O 1
ATOM 912 N N . GLU A 1 120 ? -33.274 2.917 33.891 1.00 96.06 120 GLU A N 1
ATOM 913 C CA . GLU A 1 120 ? -31.964 2.376 33.529 1.00 96.06 120 GLU A CA 1
ATOM 914 C C . GLU A 1 120 ? -31.917 1.934 32.064 1.00 96.06 120 GLU A C 1
ATOM 916 O O . GLU A 1 120 ? -30.917 2.169 31.381 1.00 96.06 120 GLU A O 1
ATOM 921 N N . ALA A 1 121 ? -33.010 1.361 31.549 1.00 95.44 121 ALA A N 1
ATOM 922 C CA . ALA A 1 121 ? -33.135 1.009 30.139 1.00 95.44 121 ALA A CA 1
ATOM 923 C C . ALA A 1 121 ? -32.974 2.241 29.237 1.00 95.44 121 ALA A C 1
ATOM 925 O O . ALA A 1 121 ? -32.192 2.210 28.278 1.00 95.44 121 ALA A O 1
ATOM 926 N N . TYR A 1 122 ? -33.664 3.333 29.577 1.00 96.50 122 TYR A N 1
ATOM 927 C CA . TYR A 1 122 ? -33.593 4.597 28.847 1.00 96.50 122 TYR A CA 1
ATOM 928 C C . TYR A 1 122 ? -32.216 5.269 28.971 1.00 96.50 122 TYR A C 1
ATOM 930 O O . TYR A 1 122 ? -31.670 5.782 27.986 1.00 96.50 122 TYR A O 1
ATOM 938 N N . ALA A 1 123 ? -31.614 5.241 30.163 1.00 97.31 123 ALA A N 1
ATOM 939 C CA . ALA A 1 123 ? -30.280 5.788 30.399 1.00 97.31 123 ALA A CA 1
ATOM 940 C C . ALA A 1 123 ? -29.205 5.049 29.583 1.00 97.31 123 ALA A C 1
ATOM 942 O O . ALA A 1 123 ? -28.384 5.691 28.920 1.00 97.31 123 ALA A O 1
ATOM 943 N N . SER A 1 124 ? -29.235 3.712 29.573 1.00 95.75 124 SER A N 1
ATOM 944 C CA . SER A 1 124 ? -28.318 2.891 28.775 1.00 95.75 124 SER A CA 1
ATOM 945 C C . SER A 1 124 ? -28.519 3.086 27.269 1.00 95.75 124 SER A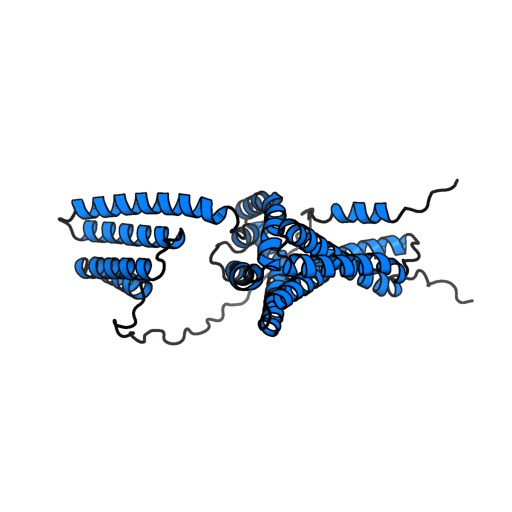 C 1
ATOM 947 O O . SER A 1 124 ? -27.539 3.183 26.530 1.00 95.75 124 SER A O 1
ATOM 949 N N . GLU A 1 125 ? -29.758 3.229 26.791 1.00 97.00 125 GLU A N 1
ATOM 950 C CA . GLU A 1 125 ? -30.027 3.523 25.376 1.00 97.00 125 GLU A CA 1
ATOM 951 C C . GLU A 1 125 ? -29.468 4.893 24.963 1.00 97.00 125 GLU A C 1
ATOM 953 O O . GLU A 1 125 ? -28.765 5.021 23.957 1.00 97.00 125 GLU A O 1
ATOM 958 N N . THR A 1 126 ? -29.710 5.919 25.779 1.00 97.69 126 THR A N 1
ATOM 959 C CA . THR A 1 126 ? -29.195 7.275 25.539 1.00 97.69 126 THR A CA 1
ATOM 960 C C . THR A 1 126 ? -27.668 7.280 25.488 1.00 97.69 126 THR A C 1
ATOM 962 O O . THR A 1 126 ? -27.071 7.841 24.565 1.00 97.69 126 THR A O 1
ATOM 965 N N . LYS A 1 127 ? -27.028 6.591 26.438 1.00 97.62 127 LYS A N 1
ATOM 966 C CA . LYS A 1 127 ? -25.572 6.456 26.499 1.00 97.62 127 LYS A CA 1
ATOM 967 C C . LYS A 1 127 ? -25.017 5.687 25.298 1.00 97.62 127 LYS A C 1
ATOM 969 O O . LYS A 1 127 ? -23.994 6.085 24.746 1.00 97.62 127 LYS A O 1
ATOM 974 N N . SER A 1 128 ? -25.697 4.632 24.846 1.00 96.19 128 SER A N 1
ATOM 975 C CA . SER A 1 128 ? -25.337 3.899 23.625 1.00 96.19 128 SER A CA 1
ATOM 976 C C . SER A 1 128 ? -25.344 4.808 22.390 1.00 96.19 128 SER A C 1
ATOM 978 O O . SER A 1 128 ? -24.384 4.819 21.611 1.00 96.19 128 SER A O 1
ATOM 980 N N . ASN A 1 129 ? -26.381 5.636 22.244 1.00 96.50 129 ASN A N 1
ATOM 981 C CA . ASN A 1 129 ? -26.504 6.585 21.138 1.00 96.50 129 ASN A CA 1
ATOM 982 C C . ASN A 1 129 ? -25.404 7.659 21.171 1.00 96.50 129 ASN A C 1
ATOM 984 O O . ASN A 1 129 ? -24.787 7.943 20.142 1.00 96.50 129 ASN A O 1
ATOM 988 N N . GLU A 1 130 ? -25.110 8.224 22.345 1.00 97.69 130 GLU A N 1
ATOM 989 C CA . GLU A 1 130 ? -24.023 9.196 22.522 1.00 97.69 130 GLU A CA 1
ATOM 990 C C . GLU A 1 130 ? -22.657 8.582 22.179 1.00 97.69 130 GLU A C 1
ATOM 992 O O . GLU A 1 130 ? -21.892 9.145 21.390 1.00 97.69 130 GLU A O 1
ATOM 997 N N . LEU A 1 131 ? -22.367 7.391 22.709 1.00 95.94 131 LEU A N 1
ATOM 998 C CA . LEU A 1 131 ? -21.126 6.667 22.434 1.00 95.94 131 LEU A CA 1
ATOM 999 C C . LEU A 1 131 ? -20.984 6.321 20.950 1.00 95.94 131 LEU A C 1
ATOM 1001 O O . LEU A 1 131 ? -19.881 6.409 20.416 1.00 95.94 131 LEU A O 1
ATOM 1005 N N . THR A 1 132 ? -22.082 5.999 20.263 1.00 89.94 132 THR A N 1
ATOM 1006 C CA . THR A 1 132 ? -22.084 5.761 18.812 1.00 89.94 132 THR A CA 1
ATOM 1007 C C . THR A 1 132 ? -21.696 7.025 18.044 1.00 89.94 132 THR A C 1
ATOM 1009 O O . THR A 1 132 ? -20.813 6.978 17.189 1.00 89.94 132 THR A O 1
ATOM 1012 N N . GLN A 1 133 ? -22.260 8.184 18.397 1.00 95.19 133 GLN A N 1
ATOM 1013 C CA . GLN A 1 133 ? -21.890 9.458 17.767 1.00 95.19 133 GLN A CA 1
ATOM 1014 C C . GLN A 1 133 ? -20.423 9.832 18.026 1.00 95.19 133 GLN A C 1
ATOM 1016 O O . GLN A 1 133 ? -19.724 10.303 17.123 1.00 95.19 133 GLN A O 1
ATOM 1021 N N . ILE A 1 134 ? -19.929 9.605 19.249 1.00 93.12 134 ILE A N 1
ATOM 1022 C CA . ILE A 1 134 ? -18.518 9.812 19.599 1.00 93.12 134 ILE A CA 1
ATOM 1023 C C . ILE A 1 134 ? -17.629 8.860 18.794 1.00 93.12 134 ILE A C 1
ATOM 1025 O O . ILE A 1 134 ? -16.616 9.303 18.244 1.00 93.12 134 ILE A O 1
ATOM 1029 N N . ALA A 1 135 ? -18.013 7.585 18.691 1.00 86.50 135 ALA A N 1
ATOM 1030 C CA . ALA A 1 135 ? -17.308 6.581 17.908 1.00 86.50 135 ALA A CA 1
ATOM 1031 C C . ALA A 1 135 ? -17.213 7.002 16.443 1.00 86.50 135 ALA A C 1
ATOM 1033 O O . ALA A 1 135 ? -16.126 6.947 15.882 1.00 86.50 135 ALA A O 1
ATOM 1034 N N . ASP A 1 136 ? -18.297 7.492 15.845 1.00 81.25 136 ASP A N 1
ATOM 1035 C CA . ASP A 1 136 ? -18.325 7.913 14.443 1.00 81.25 136 ASP A CA 1
ATOM 1036 C C . ASP A 1 136 ? -17.502 9.185 14.199 1.00 81.25 136 ASP A C 1
ATOM 1038 O O . ASP A 1 136 ? -16.782 9.293 13.203 1.00 81.25 136 ASP A O 1
ATOM 1042 N N . LYS A 1 137 ? -17.520 10.137 15.139 1.00 87.75 137 LYS A N 1
ATOM 1043 C CA . LYS A 1 137 ? -16.673 11.337 15.078 1.00 87.75 137 LYS A CA 1
ATOM 1044 C C . LYS A 1 137 ? -15.188 10.995 15.225 1.00 87.75 137 LYS A C 1
ATOM 1046 O O . LYS A 1 137 ? -14.367 11.505 14.460 1.00 87.75 137 LYS A O 1
ATOM 1051 N N . LYS A 1 138 ? -14.835 10.131 16.184 1.00 81.44 138 LYS A N 1
ATOM 1052 C CA . LYS A 1 138 ? -13.460 9.641 16.366 1.00 81.44 138 LYS A CA 1
ATOM 1053 C C . LYS A 1 138 ? -13.020 8.797 15.188 1.00 81.44 138 LYS A C 1
ATOM 1055 O O . LYS A 1 138 ? -11.914 8.988 14.708 1.00 81.44 138 LYS A O 1
ATOM 1060 N N . TYR A 1 139 ? -13.896 7.942 14.677 1.00 72.25 139 TYR A N 1
ATOM 1061 C CA . TYR A 1 139 ? -13.660 7.158 13.477 1.00 72.25 139 TYR A CA 1
ATOM 1062 C C . TYR A 1 139 ? -13.328 8.078 12.315 1.00 72.25 139 TYR A C 1
ATOM 1064 O O . TYR A 1 139 ? -12.301 7.883 11.691 1.00 72.25 139 TYR A O 1
ATOM 1072 N N . LYS A 1 140 ? -14.106 9.143 12.085 1.00 67.75 140 LYS A N 1
ATOM 1073 C CA . LYS A 1 140 ? -13.820 10.128 11.037 1.00 67.75 140 LYS A CA 1
ATOM 1074 C C . LYS A 1 140 ? -12.414 10.732 11.180 1.00 67.75 140 LYS A C 1
ATOM 1076 O O . LYS A 1 140 ? -11.656 10.709 10.217 1.00 67.75 140 LYS A O 1
ATOM 1081 N N . TYR A 1 141 ? -12.028 11.160 12.382 1.00 62.19 141 TYR A N 1
ATOM 1082 C CA . TYR A 1 141 ? -10.700 11.727 12.668 1.00 62.19 141 TYR A CA 1
ATOM 1083 C C . TYR A 1 141 ? -9.554 10.696 12.589 1.00 62.19 141 TYR A C 1
ATOM 1085 O O . TYR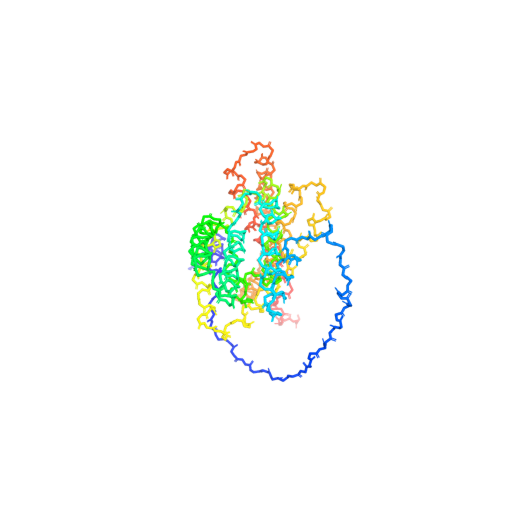 A 1 141 ? -8.472 10.980 12.086 1.00 62.19 141 TYR A O 1
ATOM 1093 N N . GLU A 1 142 ? -9.785 9.461 13.033 1.00 62.00 142 GLU A N 1
ATOM 1094 C CA . GLU A 1 142 ? -8.840 8.345 12.913 1.00 62.00 142 GLU A CA 1
ATOM 1095 C C . GLU A 1 142 ? -8.722 7.840 11.463 1.00 62.00 142 GLU A C 1
ATOM 1097 O O . GLU A 1 142 ? -7.665 7.339 11.064 1.00 62.00 142 GLU A O 1
ATOM 1102 N N . SER A 1 143 ? -9.804 7.964 10.686 1.00 51.88 143 SER A N 1
ATOM 1103 C CA . SER A 1 143 ? -9.967 7.501 9.304 1.00 51.88 143 SER A CA 1
ATOM 1104 C C . SER A 1 143 ? -9.432 8.471 8.264 1.00 51.88 143 SER A C 1
ATOM 1106 O O . SER A 1 143 ? -9.167 8.020 7.150 1.00 51.88 143 SER A O 1
ATOM 1108 N N . GLU A 1 144 ? -9.141 9.728 8.632 1.00 48.03 144 GLU A N 1
ATOM 1109 C CA . GLU A 1 144 ? -8.443 10.710 7.781 1.00 48.03 144 GLU A CA 1
ATOM 1110 C C . GLU A 1 144 ? -7.030 10.240 7.332 1.00 48.03 144 GLU A C 1
ATOM 1112 O O . GLU A 1 144 ? -6.308 10.961 6.650 1.00 48.03 144 GLU A O 1
ATOM 1117 N N . GLY A 1 145 ? -6.658 8.973 7.587 1.00 53.06 145 GLY A N 1
ATOM 1118 C CA . GLY A 1 145 ? -5.694 8.246 6.757 1.00 53.06 145 GLY A CA 1
ATOM 1119 C C . GLY A 1 145 ? -5.625 6.713 6.906 1.00 53.06 145 GLY A C 1
ATOM 1120 O O . GLY A 1 145 ? -4.507 6.191 6.859 1.00 53.06 145 GLY A O 1
ATOM 1121 N N . LYS A 1 146 ? -6.722 5.953 7.119 1.00 57.50 146 LYS A N 1
ATOM 1122 C CA . LYS A 1 146 ? -6.602 4.539 7.590 1.00 57.50 146 LYS A CA 1
ATOM 1123 C C . LYS A 1 146 ? -7.514 3.447 6.999 1.00 57.50 146 LYS A C 1
ATOM 1125 O O . LYS A 1 146 ? -7.476 2.325 7.521 1.00 57.50 146 LYS A O 1
ATOM 1130 N N . GLU A 1 147 ? -8.255 3.675 5.920 1.00 69.62 147 GLU A N 1
ATOM 1131 C CA . GLU A 1 147 ? -9.078 2.630 5.290 1.00 69.62 147 GLU A CA 1
ATOM 1132 C C . GLU A 1 147 ? -8.476 2.068 3.997 1.00 69.62 147 GLU A C 1
ATOM 1134 O O . GLU A 1 147 ? -8.191 2.790 3.048 1.00 69.62 147 GLU A O 1
ATOM 1139 N N . CYS A 1 148 ? -8.340 0.744 3.911 1.00 85.38 148 CYS A N 1
ATOM 1140 C CA . CYS A 1 148 ? -8.013 0.066 2.655 1.00 85.38 148 CYS A CA 1
ATOM 1141 C C . CYS A 1 148 ? -9.278 -0.060 1.783 1.00 85.38 148 CYS A C 1
ATOM 1143 O O . CYS A 1 148 ? -9.732 -1.170 1.528 1.00 85.38 148 CYS A O 1
ATOM 1145 N N . LEU A 1 149 ? -9.859 1.070 1.355 1.00 83.06 149 LEU A N 1
ATOM 1146 C CA . LEU A 1 149 ? -11.187 1.176 0.722 1.00 83.06 149 LEU A CA 1
ATOM 1147 C C . LEU A 1 149 ? -11.432 0.157 -0.400 1.00 83.06 149 LEU A C 1
ATOM 1149 O O . LEU A 1 149 ? -12.459 -0.517 -0.418 1.00 83.06 149 LEU A O 1
ATOM 1153 N N . ILE A 1 150 ? -10.470 0.001 -1.311 1.00 86.75 150 ILE A N 1
ATOM 1154 C CA . ILE A 1 150 ? -10.582 -0.942 -2.434 1.00 86.75 150 ILE A CA 1
ATOM 1155 C C . ILE A 1 150 ? -10.589 -2.395 -1.938 1.00 86.75 150 ILE A C 1
ATOM 1157 O O . ILE A 1 150 ? -11.385 -3.198 -2.425 1.00 86.75 150 ILE A O 1
ATOM 1161 N N . LEU A 1 151 ? -9.744 -2.743 -0.960 1.00 88.00 151 LEU A N 1
ATOM 1162 C CA . LEU A 1 151 ? -9.734 -4.094 -0.389 1.00 88.00 151 LEU A CA 1
ATOM 1163 C C . LEU A 1 151 ? -11.030 -4.351 0.385 1.00 88.00 151 LEU A C 1
ATOM 1165 O O . LEU A 1 151 ? -11.646 -5.391 0.189 1.00 88.00 151 LEU A O 1
ATOM 1169 N N . THR A 1 152 ? -11.489 -3.395 1.196 1.00 83.06 152 THR A N 1
ATOM 1170 C CA . THR A 1 152 ? -12.756 -3.502 1.932 1.00 83.06 152 THR A CA 1
ATOM 1171 C C . THR A 1 152 ? -13.935 -3.714 0.983 1.00 83.06 152 THR A C 1
ATOM 1173 O O . THR A 1 152 ? -14.735 -4.618 1.206 1.00 83.06 152 THR A O 1
ATOM 1176 N N . ALA A 1 153 ? -14.030 -2.947 -0.107 1.00 79.56 153 ALA A N 1
ATOM 1177 C CA . ALA A 1 153 ? -15.094 -3.116 -1.098 1.00 79.56 153 ALA A CA 1
ATOM 1178 C C . ALA A 1 153 ? -15.021 -4.481 -1.813 1.00 79.56 153 ALA A C 1
ATOM 1180 O O . ALA A 1 153 ? -16.047 -5.118 -2.072 1.00 79.56 153 ALA A O 1
ATOM 1181 N N . THR A 1 154 ? -13.803 -4.962 -2.086 1.00 82.94 154 THR A N 1
ATOM 1182 C CA . THR A 1 154 ? -13.562 -6.232 -2.789 1.00 82.94 154 THR A CA 1
ATOM 1183 C C . THR A 1 154 ? -13.859 -7.456 -1.917 1.00 82.94 154 THR A C 1
ATOM 1185 O O . THR A 1 154 ? -14.515 -8.388 -2.379 1.00 82.94 154 THR A O 1
ATOM 1188 N N . PHE A 1 155 ? -13.416 -7.451 -0.657 1.00 81.81 155 PHE A N 1
ATOM 1189 C CA . PHE A 1 155 ? -13.558 -8.574 0.283 1.00 81.81 155 PHE A CA 1
ATOM 1190 C C . PHE A 1 155 ? -14.764 -8.434 1.225 1.00 81.81 155 PHE A C 1
ATOM 1192 O O . PHE A 1 155 ? -15.054 -9.324 2.016 1.00 81.81 155 PHE A O 1
ATOM 1199 N N . GLY A 1 156 ? -15.507 -7.331 1.120 1.00 72.94 156 GLY A N 1
ATOM 1200 C CA . GLY A 1 156 ? -16.809 -7.130 1.754 1.00 72.94 156 GLY A CA 1
ATOM 1201 C C . GLY A 1 156 ? -16.777 -6.672 3.211 1.00 72.94 156 GLY A C 1
ATOM 1202 O O . GLY A 1 156 ? -17.817 -6.271 3.724 1.00 72.94 156 GLY A O 1
ATOM 1203 N N . SER A 1 157 ? -15.623 -6.692 3.884 1.00 74.12 157 SER A N 1
ATOM 1204 C CA . SER A 1 157 ? -15.512 -6.256 5.278 1.00 74.12 157 SER A CA 1
ATOM 1205 C C . SER A 1 157 ? -14.153 -5.625 5.578 1.00 74.12 157 SER A C 1
ATOM 1207 O O . SER A 1 157 ? -13.129 -6.164 5.156 1.00 74.12 157 SER A O 1
ATOM 1209 N N . PRO A 1 158 ? -14.094 -4.539 6.374 1.00 72.06 158 PRO A N 1
ATOM 1210 C CA . PRO A 1 158 ? -12.830 -3.990 6.862 1.00 72.06 158 PRO A CA 1
ATOM 1211 C C . PRO A 1 158 ? -12.127 -4.924 7.863 1.00 72.06 158 PRO A C 1
ATOM 1213 O O . PRO A 1 158 ? -10.961 -4.695 8.187 1.00 72.06 158 PRO A O 1
ATOM 1216 N N . LEU A 1 159 ? -12.826 -5.951 8.363 1.00 73.62 159 LEU A N 1
ATOM 1217 C CA . LEU A 1 159 ? -12.307 -7.005 9.242 1.00 73.62 159 LEU A CA 1
ATOM 1218 C C . LEU A 1 159 ? -11.928 -8.285 8.483 1.00 73.62 159 LEU A C 1
ATOM 1220 O O . LEU A 1 159 ? -11.493 -9.244 9.113 1.00 73.62 159 LEU A O 1
ATOM 1224 N N . ALA A 1 160 ? -12.079 -8.317 7.155 1.00 73.75 160 ALA A N 1
ATOM 1225 C CA . ALA A 1 160 ? -11.626 -9.448 6.352 1.00 73.75 160 ALA A CA 1
ATOM 1226 C C . ALA A 1 160 ? -10.119 -9.687 6.556 1.00 73.75 160 ALA A C 1
ATOM 1228 O O . ALA A 1 160 ? -9.342 -8.732 6.670 1.00 73.75 160 ALA A O 1
ATOM 1229 N N . SER A 1 161 ? -9.703 -10.954 6.579 1.00 84.19 161 SER A N 1
ATOM 1230 C CA . SER A 1 161 ? -8.308 -11.366 6.794 1.00 84.19 161 SER A CA 1
ATOM 1231 C C . SER A 1 161 ? -7.323 -10.671 5.852 1.00 84.19 161 SER A C 1
ATOM 1233 O O . SER A 1 161 ? -6.248 -10.250 6.264 1.00 84.19 161 SER A O 1
ATOM 1235 N N . GLU A 1 162 ? -7.721 -10.480 4.602 1.00 89.75 162 GLU A N 1
ATOM 1236 C CA . GLU A 1 162 ? -6.965 -9.857 3.521 1.00 89.75 162 GLU A CA 1
ATOM 1237 C C . GLU A 1 162 ? -6.734 -8.368 3.792 1.00 89.75 162 GLU A C 1
ATOM 1239 O O . GLU A 1 162 ? -5.641 -7.838 3.596 1.00 89.75 162 GLU A O 1
ATOM 1244 N N . VAL A 1 163 ? -7.764 -7.689 4.299 1.00 86.88 163 VAL A N 1
ATOM 1245 C CA . VAL A 1 163 ? -7.683 -6.284 4.705 1.00 86.88 163 VAL A CA 1
ATOM 1246 C C . VAL A 1 163 ? -6.786 -6.148 5.936 1.00 86.88 163 VAL A C 1
ATOM 1248 O O . VAL A 1 163 ? -5.954 -5.241 6.000 1.00 86.88 163 VAL A O 1
ATOM 1251 N N . GLN A 1 164 ? -6.918 -7.061 6.899 1.00 86.75 164 GLN A N 1
ATOM 1252 C CA . GLN A 1 164 ? -6.116 -7.064 8.123 1.00 86.75 164 GLN A CA 1
ATOM 1253 C C . GLN A 1 164 ? -4.643 -7.400 7.866 1.00 86.75 164 GLN A C 1
ATOM 1255 O O . GLN A 1 164 ? -3.773 -6.809 8.503 1.00 86.75 164 GLN A O 1
ATOM 1260 N N . LEU A 1 165 ? -4.337 -8.254 6.886 1.00 90.25 165 LEU A N 1
ATOM 1261 C CA . LEU A 1 165 ? -2.967 -8.518 6.440 1.00 90.25 165 LEU A CA 1
ATOM 1262 C C . LEU A 1 165 ? -2.277 -7.219 6.001 1.00 90.25 165 LEU A C 1
ATOM 1264 O O . LEU A 1 165 ? -1.215 -6.865 6.509 1.00 90.25 165 LEU A O 1
ATOM 1268 N N . VAL A 1 166 ? -2.909 -6.456 5.106 1.00 93.12 166 VAL A N 1
ATOM 1269 C CA . VAL A 1 166 ? -2.325 -5.199 4.611 1.00 93.12 166 VAL A CA 1
ATOM 1270 C C . VAL A 1 166 ? -2.247 -4.141 5.712 1.00 93.12 166 VAL A C 1
ATOM 1272 O O . VAL A 1 166 ? -1.252 -3.418 5.803 1.00 93.12 166 VAL A O 1
ATOM 1275 N N . ARG A 1 167 ? -3.269 -4.052 6.574 1.00 90.25 167 ARG A N 1
ATOM 1276 C CA . ARG A 1 167 ? -3.287 -3.099 7.695 1.00 90.25 167 ARG A CA 1
ATOM 1277 C C . ARG A 1 167 ? -2.208 -3.396 8.728 1.00 90.25 167 ARG A C 1
ATOM 1279 O O . ARG A 1 167 ? -1.461 -2.482 9.062 1.00 90.25 167 ARG A O 1
ATOM 1286 N N . SER A 1 168 ? -2.087 -4.640 9.181 1.00 87.12 168 SER A N 1
ATOM 1287 C CA . SER A 1 168 ? -1.059 -5.043 10.150 1.00 87.12 168 SER A CA 1
ATOM 1288 C C . SER A 1 168 ? 0.344 -4.851 9.579 1.00 87.12 168 SER A C 1
ATOM 1290 O O . SER A 1 168 ? 1.204 -4.276 10.239 1.00 87.12 168 SER A O 1
ATOM 1292 N N . PHE A 1 169 ? 0.582 -5.190 8.309 1.00 92.94 169 PHE A N 1
ATOM 1293 C CA . PHE A 1 169 ? 1.878 -4.913 7.694 1.00 92.94 169 PHE A CA 1
ATOM 1294 C C . PHE A 1 169 ? 2.193 -3.408 7.644 1.00 92.94 169 PHE A C 1
ATOM 1296 O O . PHE A 1 169 ? 3.297 -2.981 7.994 1.00 92.94 169 PHE A O 1
ATOM 1303 N N . ARG A 1 170 ? 1.216 -2.571 7.273 1.00 92.06 170 ARG A N 1
ATOM 1304 C CA . ARG A 1 170 ? 1.375 -1.111 7.275 1.00 92.06 170 ARG A CA 1
ATOM 1305 C C . ARG A 1 170 ? 1.665 -0.570 8.675 1.00 92.06 170 ARG A C 1
ATOM 1307 O O . ARG A 1 170 ? 2.621 0.184 8.850 1.00 92.06 170 ARG A O 1
ATOM 1314 N N . ASP A 1 171 ? 0.804 -0.888 9.634 1.00 87.94 171 ASP A N 1
ATOM 1315 C CA . ASP A 1 171 ? 0.783 -0.245 10.947 1.00 87.94 171 ASP A CA 1
ATOM 1316 C C . ASP A 1 171 ? 1.832 -0.840 11.894 1.00 87.94 171 ASP A C 1
ATOM 1318 O O . ASP A 1 171 ? 2.542 -0.086 12.561 1.00 87.94 171 ASP A O 1
ATOM 1322 N N . ASP A 1 172 ? 2.014 -2.161 11.875 1.00 87.06 172 ASP A N 1
ATOM 1323 C CA . ASP A 1 172 ? 2.898 -2.874 12.798 1.00 87.06 172 ASP A CA 1
ATOM 1324 C C . ASP A 1 172 ? 4.294 -3.148 12.234 1.00 87.06 172 ASP A C 1
ATOM 1326 O O . ASP A 1 172 ? 5.164 -3.595 12.985 1.00 87.06 172 ASP A O 1
ATOM 1330 N N . SER A 1 173 ? 4.535 -2.894 10.944 1.00 91.62 173 SER A N 1
ATOM 1331 C CA . SER A 1 173 ? 5.865 -3.035 10.331 1.00 91.62 173 SER A CA 1
ATOM 1332 C C . SER A 1 173 ? 6.325 -1.726 9.701 1.00 91.62 173 SER A C 1
ATOM 1334 O O . SER A 1 173 ? 7.191 -1.055 10.256 1.00 91.62 173 SER A O 1
ATOM 1336 N N . ILE A 1 174 ? 5.714 -1.306 8.589 1.00 94.06 174 ILE A N 1
ATOM 1337 C CA . ILE A 1 174 ? 6.217 -0.170 7.802 1.00 94.06 174 ILE A CA 1
ATOM 1338 C C . ILE A 1 174 ? 6.266 1.118 8.631 1.00 94.06 174 ILE A C 1
ATOM 1340 O O . ILE A 1 174 ? 7.290 1.793 8.665 1.00 94.06 174 ILE A O 1
ATOM 1344 N N . LYS A 1 175 ? 5.197 1.454 9.358 1.00 91.00 175 LYS A N 1
ATOM 1345 C CA . LYS A 1 175 ? 5.137 2.692 10.152 1.00 91.00 175 LYS A CA 1
ATOM 1346 C C . LYS A 1 175 ? 6.050 2.716 11.380 1.00 91.00 175 LYS A C 1
ATOM 1348 O O . LYS A 1 175 ? 6.179 3.781 11.980 1.00 91.00 175 LYS A O 1
ATOM 1353 N N . LYS A 1 176 ? 6.680 1.596 11.758 1.00 89.50 176 LYS A N 1
ATOM 1354 C CA . LYS A 1 176 ? 7.614 1.550 12.896 1.00 89.50 176 LYS A CA 1
ATOM 1355 C C . LYS A 1 176 ? 8.983 2.150 12.583 1.00 89.50 176 LYS A C 1
ATOM 1357 O O . LYS A 1 176 ? 9.731 2.430 13.514 1.00 89.50 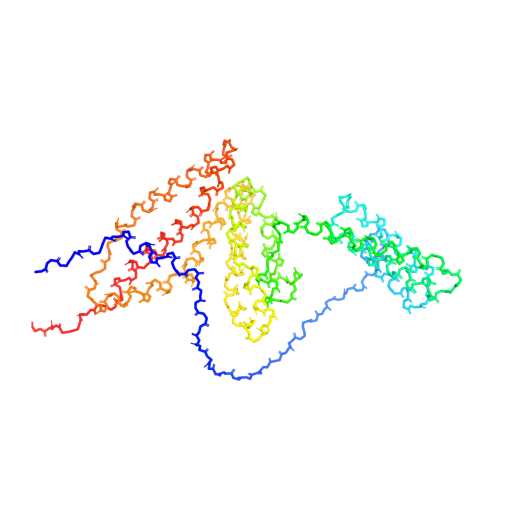176 LYS A O 1
ATOM 1362 N N . SER A 1 177 ? 9.313 2.352 11.310 1.00 93.25 177 SER A N 1
ATOM 1363 C CA . SER A 1 177 ? 10.510 3.090 10.907 1.00 93.25 177 SER A CA 1
ATOM 1364 C C . SER A 1 177 ? 10.190 4.553 10.610 1.00 93.25 177 SER A C 1
ATOM 1366 O O . SER A 1 177 ? 9.079 4.906 10.199 1.00 93.25 177 SER A O 1
ATOM 1368 N N . TYR A 1 178 ? 11.188 5.413 10.764 1.00 92.62 178 TYR A N 1
ATOM 1369 C CA . TYR A 1 178 ? 11.150 6.791 10.313 1.00 92.62 178 TYR A CA 1
ATOM 1370 C C . TYR A 1 178 ? 10.847 6.856 8.813 1.00 92.62 178 TYR A C 1
ATOM 1372 O O . TYR A 1 178 ? 9.875 7.512 8.426 1.00 92.62 178 TYR A O 1
ATOM 1380 N N . THR A 1 179 ? 11.582 6.107 7.980 1.00 94.81 179 THR A N 1
ATOM 1381 C CA . THR A 1 179 ? 11.353 6.076 6.526 1.00 94.81 179 THR A CA 1
ATOM 1382 C C . THR A 1 179 ? 9.912 5.706 6.182 1.00 94.81 179 THR A C 1
ATOM 1384 O O . THR A 1 179 ? 9.259 6.400 5.402 1.00 94.81 179 THR A O 1
ATOM 1387 N N . GLY A 1 180 ? 9.371 4.648 6.788 1.00 94.06 180 GLY A N 1
ATOM 1388 C CA . GLY A 1 180 ? 8.013 4.188 6.512 1.00 94.06 180 GLY A CA 1
ATOM 1389 C C . GLY A 1 180 ? 6.933 5.124 7.049 1.00 94.06 180 GLY A C 1
ATOM 1390 O O . GLY A 1 180 ? 5.936 5.362 6.364 1.00 94.06 180 GLY A O 1
ATOM 1391 N N . SER A 1 181 ? 7.148 5.734 8.220 1.00 90.31 181 SER A N 1
ATOM 1392 C CA . SER A 1 181 ? 6.240 6.749 8.773 1.00 90.31 181 SER A CA 1
ATOM 1393 C C . SER A 1 181 ? 6.102 7.978 7.865 1.00 90.31 181 SER A C 1
ATOM 1395 O O . SER A 1 181 ? 5.026 8.574 7.812 1.00 90.31 181 SER A O 1
ATOM 1397 N N . ARG A 1 182 ? 7.160 8.327 7.115 1.00 93.38 182 ARG A N 1
ATOM 1398 C CA . ARG A 1 182 ? 7.178 9.443 6.154 1.00 93.38 182 ARG A CA 1
ATOM 1399 C C . ARG A 1 182 ? 6.758 9.041 4.746 1.00 93.38 182 ARG A C 1
ATOM 1401 O O . ARG A 1 182 ? 6.163 9.843 4.036 1.00 93.38 182 ARG A O 1
ATOM 1408 N N . PHE A 1 183 ? 6.979 7.791 4.359 1.00 94.06 183 PHE A N 1
ATOM 1409 C CA . PHE A 1 183 ? 6.464 7.243 3.106 1.00 94.06 183 PHE A CA 1
ATOM 1410 C C . PHE A 1 183 ? 4.925 7.188 3.087 1.00 94.06 183 PHE A C 1
ATOM 1412 O O . PHE A 1 183 ? 4.303 7.527 2.078 1.00 94.06 183 PHE A O 1
ATOM 1419 N N . MET A 1 184 ? 4.294 6.812 4.206 1.00 90.69 184 MET A N 1
ATOM 1420 C CA . MET A 1 184 ? 2.841 6.597 4.268 1.00 90.69 184 MET A CA 1
ATOM 1421 C C . MET A 1 184 ? 1.980 7.817 3.910 1.00 90.69 184 MET A C 1
ATOM 1423 O O . MET A 1 184 ? 1.033 7.637 3.150 1.00 90.69 184 MET A O 1
ATOM 1427 N N . PRO A 1 185 ? 2.267 9.049 4.370 1.00 84.38 185 PRO A N 1
ATOM 1428 C CA . PRO A 1 185 ? 1.554 10.241 3.914 1.00 84.38 185 PRO A CA 1
ATOM 1429 C C . PRO A 1 185 ? 1.569 10.419 2.390 1.00 84.38 185 PRO A C 1
ATOM 1431 O O . PRO A 1 185 ? 0.525 10.688 1.797 1.00 84.38 185 PRO A O 1
ATOM 1434 N N . GLY A 1 186 ? 2.725 10.214 1.748 1.00 84.38 186 GLY A N 1
ATOM 1435 C CA . GLY A 1 186 ? 2.855 10.303 0.291 1.00 84.38 186 GLY A CA 1
ATOM 1436 C C . GLY A 1 186 ? 2.062 9.212 -0.430 1.00 84.38 186 GLY A C 1
ATOM 1437 O O . GLY A 1 186 ? 1.316 9.500 -1.367 1.00 84.38 186 GLY A O 1
ATOM 1438 N N . PHE A 1 187 ? 2.161 7.970 0.049 1.00 89.94 187 PHE A N 1
ATOM 1439 C CA . PHE A 1 187 ? 1.372 6.851 -0.467 1.00 89.94 187 PHE A CA 1
ATOM 1440 C C . PHE A 1 187 ? -0.137 7.086 -0.311 1.00 89.94 187 PHE A C 1
ATOM 1442 O O . PHE A 1 187 ? -0.893 6.891 -1.260 1.00 89.94 187 PHE A O 1
ATOM 1449 N N . ASN A 1 188 ? -0.575 7.545 0.863 1.00 85.62 188 ASN A N 1
ATOM 1450 C CA . ASN A 1 188 ? -1.975 7.818 1.170 1.00 85.62 188 ASN A CA 1
ATOM 1451 C C . ASN A 1 188 ? -2.542 8.916 0.267 1.00 85.62 188 ASN A C 1
ATOM 1453 O O . ASN A 1 188 ? -3.624 8.737 -0.284 1.00 85.62 188 ASN A O 1
ATOM 1457 N N . ALA A 1 189 ? -1.815 10.021 0.078 1.00 84.88 189 ALA A N 1
ATOM 1458 C CA . ALA A 1 189 ? -2.250 11.109 -0.797 1.00 84.88 189 ALA A CA 1
ATOM 1459 C C . ALA A 1 189 ? -2.501 10.618 -2.232 1.00 84.88 189 ALA A C 1
ATOM 1461 O O . ALA A 1 189 ? -3.502 10.978 -2.850 1.00 84.88 189 ALA A O 1
ATOM 1462 N N . TRP A 1 190 ? -1.630 9.744 -2.743 1.00 86.56 190 TRP A N 1
ATOM 1463 C CA . TRP A 1 190 ? -1.831 9.105 -4.039 1.00 86.56 190 TRP A CA 1
ATOM 1464 C C . TRP A 1 190 ? -3.012 8.122 -4.026 1.00 86.56 190 TRP A C 1
ATOM 1466 O O . TRP A 1 190 ? -3.903 8.232 -4.864 1.00 86.56 190 TRP A O 1
ATOM 1476 N N . TYR A 1 191 ? -3.064 7.195 -3.069 1.00 88.06 191 TYR A N 1
ATOM 1477 C CA . TYR A 1 191 ? -4.093 6.154 -2.995 1.00 88.06 191 TYR A CA 1
ATOM 1478 C C . TYR A 1 191 ? -5.509 6.730 -2.857 1.00 88.06 191 TYR A C 1
ATOM 1480 O O . TYR A 1 191 ? -6.408 6.370 -3.616 1.00 88.06 191 TYR A O 1
ATOM 1488 N N . TYR A 1 192 ? -5.713 7.659 -1.922 1.00 83.81 192 TYR A N 1
ATOM 1489 C CA . TYR A 1 192 ? -7.024 8.262 -1.665 1.00 83.81 192 TYR A CA 1
ATOM 1490 C C . TYR A 1 192 ? -7.451 9.288 -2.719 1.00 83.81 192 TYR A C 1
ATOM 1492 O O . TYR A 1 192 ? -8.594 9.735 -2.688 1.00 83.81 192 TYR A O 1
ATOM 1500 N N . SER A 1 193 ? -6.588 9.622 -3.687 1.00 82.69 193 SER A N 1
ATOM 1501 C CA . SER A 1 193 ? -6.986 10.460 -4.825 1.00 82.69 193 SER A CA 1
ATOM 1502 C C . SER A 1 193 ? -7.972 9.763 -5.775 1.00 82.69 193 SER A C 1
ATOM 1504 O O . SER A 1 193 ? -8.720 10.444 -6.473 1.00 82.69 193 SER A O 1
ATOM 1506 N N . PHE A 1 194 ? -7.994 8.423 -5.791 1.00 83.50 194 PHE A N 1
ATOM 1507 C CA . PHE A 1 194 ? -8.846 7.628 -6.685 1.00 83.50 194 PHE A CA 1
ATOM 1508 C C . PHE A 1 194 ? -9.583 6.474 -5.987 1.00 83.50 194 PHE A C 1
ATOM 1510 O O . PHE A 1 194 ? -10.579 5.966 -6.509 1.00 83.50 194 PHE A O 1
ATOM 1517 N N . SER A 1 195 ? -9.096 6.009 -4.830 1.00 83.25 195 SER A N 1
ATOM 1518 C CA . SER A 1 195 ? -9.670 4.840 -4.161 1.00 83.25 195 SER A CA 1
ATOM 1519 C C . SER A 1 195 ? -11.131 4.995 -3.723 1.00 83.25 195 SER A C 1
ATOM 1521 O O . SER A 1 195 ? -11.839 3.989 -3.827 1.00 83.25 195 SER A O 1
ATOM 1523 N N . PRO A 1 196 ? -11.643 6.184 -3.323 1.00 80.31 196 PRO A N 1
ATOM 1524 C CA . PRO A 1 196 ? -13.058 6.341 -2.995 1.00 80.31 196 PRO A CA 1
ATOM 1525 C C . PRO A 1 196 ? -13.964 6.002 -4.179 1.00 80.31 196 PRO A C 1
ATOM 1527 O O . PRO A 1 196 ? -14.846 5.157 -4.048 1.00 80.31 196 PRO A O 1
ATOM 1530 N N . GLN A 1 197 ? -13.690 6.569 -5.357 1.00 74.56 197 GLN A N 1
ATOM 1531 C CA . GLN A 1 197 ? -14.495 6.362 -6.563 1.00 74.56 197 GLN A CA 1
ATOM 1532 C C . GLN A 1 197 ? -14.484 4.891 -6.996 1.00 74.56 197 GLN A C 1
ATOM 1534 O O . GLN A 1 197 ? -15.531 4.325 -7.306 1.00 74.56 197 GLN A O 1
ATOM 1539 N N . VAL A 1 198 ? -13.311 4.250 -6.961 1.00 79.94 198 VAL A N 1
ATOM 1540 C CA . VAL A 1 198 ? -13.178 2.819 -7.278 1.00 79.94 198 VAL A CA 1
ATOM 1541 C C . VAL A 1 198 ? -13.939 1.957 -6.268 1.00 79.94 198 VAL A C 1
ATOM 1543 O O . VAL A 1 198 ? -14.642 1.029 -6.661 1.00 79.94 198 VAL A O 1
ATOM 1546 N N . SER A 1 199 ? -13.836 2.258 -4.972 1.00 78.75 199 SER A N 1
ATOM 1547 C CA . SER A 1 199 ? -14.513 1.481 -3.927 1.00 78.75 199 SER A CA 1
ATOM 1548 C C . SER A 1 199 ? -16.039 1.574 -4.017 1.00 78.75 199 SER A C 1
ATOM 1550 O O . SER A 1 199 ? -16.714 0.549 -3.912 1.00 78.75 199 SER A O 1
ATOM 1552 N N . THR A 1 200 ? -16.580 2.765 -4.297 1.00 70.06 200 THR A N 1
ATOM 1553 C CA . THR A 1 200 ? -18.013 2.971 -4.536 1.00 70.06 200 THR A CA 1
ATOM 1554 C C . THR A 1 200 ? -18.483 2.143 -5.726 1.00 70.06 200 THR A C 1
ATOM 1556 O O . THR A 1 200 ? -19.445 1.391 -5.601 1.00 70.06 200 THR A O 1
ATOM 1559 N N . TYR A 1 201 ? -17.744 2.177 -6.839 1.00 76.31 201 TYR A N 1
ATOM 1560 C CA . TYR A 1 201 ? -18.093 1.411 -8.035 1.00 76.31 201 TYR A CA 1
ATOM 1561 C C . TYR A 1 201 ? -18.167 -0.104 -7.779 1.00 76.31 201 TYR A C 1
ATOM 1563 O O . TYR A 1 201 ? -19.106 -0.760 -8.227 1.00 76.31 201 TYR A O 1
ATOM 1571 N N . ILE A 1 202 ? -17.212 -0.662 -7.025 1.00 75.81 202 ILE A N 1
ATOM 1572 C CA . ILE A 1 202 ? -17.185 -2.092 -6.663 1.00 75.81 202 ILE A CA 1
ATOM 1573 C C . ILE A 1 202 ? -18.379 -2.473 -5.775 1.00 75.81 202 ILE A C 1
ATOM 1575 O O . ILE A 1 202 ? -18.925 -3.571 -5.904 1.00 75.81 202 ILE A O 1
ATOM 1579 N N . ASN A 1 203 ? -18.780 -1.583 -4.867 1.00 69.06 203 ASN A N 1
ATOM 1580 C CA . ASN A 1 203 ? -19.925 -1.812 -3.988 1.00 69.06 203 ASN A CA 1
ATOM 1581 C C . ASN A 1 203 ? -21.257 -1.752 -4.748 1.00 69.06 203 ASN A C 1
ATOM 1583 O O . ASN A 1 203 ? -22.132 -2.575 -4.489 1.00 69.06 203 ASN A O 1
ATOM 1587 N N . GLU A 1 204 ? -21.387 -0.831 -5.704 1.00 66.19 204 GLU A N 1
ATOM 1588 C CA . GLU A 1 204 ? -22.572 -0.694 -6.561 1.00 66.19 204 GLU A CA 1
ATOM 1589 C C . GLU A 1 204 ? -22.710 -1.835 -7.580 1.00 66.19 204 GLU A C 1
ATOM 1591 O O . GLU A 1 204 ? -23.824 -2.185 -7.967 1.00 66.19 204 GLU A O 1
ATOM 1596 N N . HIS A 1 205 ? -21.596 -2.456 -7.986 1.00 74.12 205 HIS A N 1
ATOM 1597 C CA . HIS A 1 205 ? -21.566 -3.489 -9.025 1.00 74.12 205 HIS A CA 1
ATOM 1598 C C . HIS A 1 205 ? -20.941 -4.800 -8.509 1.00 74.12 205 HIS A C 1
ATOM 1600 O O . HIS A 1 205 ? -19.784 -5.108 -8.819 1.00 74.12 205 HIS A O 1
ATOM 1606 N N . PRO A 1 206 ? -21.694 -5.639 -7.765 1.00 77.12 206 PRO A N 1
ATOM 1607 C CA . PRO A 1 206 ? -21.163 -6.857 -7.143 1.00 77.12 206 PRO A CA 1
ATOM 1608 C C . PRO A 1 206 ? -20.507 -7.850 -8.112 1.00 77.12 206 PRO A C 1
ATOM 1610 O O . PRO A 1 206 ? -19.584 -8.563 -7.728 1.00 77.12 206 PRO A O 1
ATOM 1613 N N . TYR A 1 207 ? -20.935 -7.877 -9.377 1.00 83.31 207 TYR A N 1
ATOM 1614 C CA . TYR A 1 207 ? -20.365 -8.740 -10.417 1.00 83.31 207 TYR A CA 1
ATOM 1615 C C . TYR A 1 207 ? -18.909 -8.391 -10.782 1.00 83.31 207 TYR A C 1
ATOM 1617 O O . TYR A 1 207 ? -18.225 -9.203 -11.399 1.00 83.31 207 TYR A O 1
ATOM 1625 N N . VAL A 1 208 ? -18.411 -7.211 -10.393 1.00 83.00 208 VAL A N 1
ATOM 1626 C CA . VAL A 1 208 ? -17.015 -6.785 -10.601 1.00 83.00 208 VAL A CA 1
ATOM 1627 C C . VAL 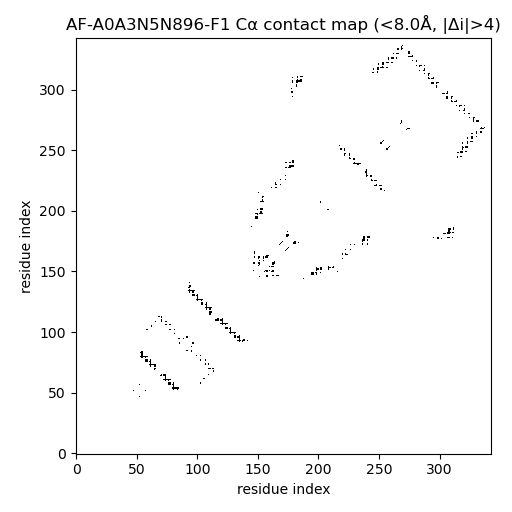A 1 208 ? -16.085 -7.361 -9.525 1.00 83.00 208 VAL A C 1
ATOM 1629 O O . VAL A 1 208 ? -14.884 -7.514 -9.764 1.00 83.00 208 VAL A O 1
ATOM 1632 N N . LYS A 1 209 ? -16.620 -7.738 -8.352 1.00 82.38 209 LYS A N 1
ATOM 1633 C CA . LYS A 1 209 ? -15.827 -8.223 -7.208 1.00 82.38 209 LYS A CA 1
ATOM 1634 C C . LYS A 1 209 ? -14.916 -9.408 -7.544 1.00 82.38 209 LYS A C 1
ATOM 1636 O O . LYS A 1 209 ? -13.748 -9.320 -7.181 1.00 82.38 209 LYS A O 1
ATOM 1641 N N . PRO A 1 210 ? -15.350 -10.458 -8.271 1.00 87.75 210 PRO A N 1
ATOM 1642 C CA . PRO A 1 210 ? -14.459 -11.564 -8.630 1.00 87.75 210 PRO A CA 1
ATOM 1643 C C . PRO A 1 210 ? -13.257 -11.113 -9.473 1.00 87.75 210 PRO A C 1
ATOM 1645 O O . PRO A 1 210 ? -12.130 -11.541 -9.232 1.00 87.75 210 PRO A O 1
ATOM 1648 N N . GLY A 1 211 ? -13.467 -10.192 -10.421 1.00 91.25 211 GLY A N 1
ATOM 1649 C CA . GLY A 1 211 ? -12.379 -9.616 -11.217 1.00 91.25 211 GLY A CA 1
ATOM 1650 C C . GLY A 1 211 ? -11.404 -8.806 -10.362 1.00 91.25 211 GLY A C 1
ATOM 1651 O O . GLY A 1 211 ? -10.189 -8.926 -10.517 1.00 91.25 211 GLY A O 1
ATOM 1652 N N . MET A 1 212 ? -11.925 -8.037 -9.403 1.00 90.81 212 MET A N 1
ATOM 1653 C CA . MET A 1 212 ? -11.096 -7.304 -8.443 1.00 90.81 212 MET A CA 1
ATOM 1654 C C . MET A 1 212 ? -10.341 -8.229 -7.492 1.00 90.81 212 MET A C 1
ATOM 1656 O O . MET A 1 212 ? -9.189 -7.946 -7.185 1.00 90.81 212 MET A O 1
ATOM 1660 N N . GLN A 1 213 ? -10.937 -9.343 -7.062 1.00 88.56 213 GLN A N 1
ATOM 1661 C CA . GLN A 1 213 ? -10.249 -10.357 -6.261 1.00 88.56 213 GLN A CA 1
ATOM 1662 C C . GLN A 1 213 ? -9.055 -10.918 -7.033 1.00 88.56 213 GLN A C 1
ATOM 1664 O O . GLN A 1 213 ? -7.942 -10.840 -6.532 1.00 88.56 213 GLN A O 1
ATOM 1669 N N . ILE A 1 214 ? -9.243 -11.349 -8.286 1.00 92.38 214 ILE A N 1
ATOM 1670 C CA . ILE A 1 214 ? -8.142 -11.828 -9.144 1.00 92.38 214 ILE A CA 1
ATOM 1671 C C . ILE A 1 214 ? -7.050 -10.761 -9.295 1.00 92.38 214 ILE A C 1
ATOM 1673 O O . ILE A 1 214 ? -5.863 -11.075 -9.238 1.00 92.38 214 ILE A O 1
ATOM 1677 N N . LEU A 1 215 ? -7.439 -9.495 -9.467 1.00 92.12 215 LEU A N 1
ATOM 1678 C CA . LEU A 1 215 ? -6.488 -8.396 -9.603 1.00 92.12 215 LEU A CA 1
ATOM 1679 C C . LEU A 1 215 ? -5.726 -8.114 -8.300 1.00 92.12 215 LEU A C 1
ATOM 1681 O O . LEU A 1 215 ? -4.560 -7.736 -8.366 1.00 92.12 215 LEU A O 1
ATOM 1685 N N . ILE A 1 216 ? -6.356 -8.269 -7.133 1.00 93.25 216 ILE A N 1
ATOM 1686 C CA . ILE A 1 216 ? -5.785 -7.913 -5.824 1.00 93.25 216 ILE A CA 1
ATOM 1687 C C . ILE A 1 216 ? -5.044 -9.081 -5.170 1.00 93.25 216 ILE A C 1
ATOM 1689 O O . ILE A 1 216 ? -4.081 -8.837 -4.448 1.00 93.25 216 ILE A O 1
ATOM 1693 N N . THR A 1 217 ? -5.416 -10.334 -5.428 1.00 92.75 217 THR A N 1
ATOM 1694 C CA . THR A 1 217 ? -4.758 -11.503 -4.825 1.00 92.75 217 THR A CA 1
ATOM 1695 C C . THR A 1 217 ? -3.231 -11.480 -4.993 1.00 92.75 217 THR A C 1
ATOM 1697 O O . THR A 1 217 ? -2.546 -11.637 -3.984 1.00 92.75 217 THR A O 1
ATOM 1700 N N . PRO A 1 218 ? -2.646 -11.173 -6.171 1.00 95.06 218 PRO A N 1
ATOM 1701 C CA . PRO A 1 218 ? -1.193 -11.070 -6.285 1.00 95.06 218 PRO A CA 1
ATOM 1702 C C . PRO A 1 218 ? -0.596 -9.944 -5.428 1.00 95.06 218 PRO A C 1
ATOM 1704 O O . PRO A 1 218 ? 0.512 -10.096 -4.929 1.00 95.06 218 PRO A O 1
ATOM 1707 N N . ILE A 1 219 ? -1.310 -8.834 -5.195 1.00 93.69 219 ILE A N 1
ATOM 1708 C CA . ILE A 1 219 ? -0.869 -7.789 -4.253 1.00 93.69 219 ILE A CA 1
ATOM 1709 C C . ILE A 1 219 ? -0.795 -8.334 -2.823 1.00 93.69 219 ILE A C 1
ATOM 1711 O O . ILE A 1 219 ? 0.153 -8.006 -2.113 1.00 93.69 219 ILE A O 1
ATOM 1715 N N . LEU A 1 220 ? -1.748 -9.167 -2.397 1.00 94.56 220 LEU A N 1
ATOM 1716 C CA . LEU A 1 220 ? -1.716 -9.779 -1.063 1.00 94.56 220 LEU A CA 1
ATOM 1717 C C . LEU A 1 220 ? -0.500 -10.698 -0.900 1.00 94.56 220 LEU A C 1
ATOM 1719 O O . LEU A 1 220 ? 0.183 -10.626 0.119 1.00 94.56 220 LEU A O 1
ATOM 1723 N N . GLU A 1 221 ? -0.173 -11.476 -1.932 1.00 96.06 221 GLU A N 1
ATOM 1724 C CA . GLU A 1 221 ? 1.029 -12.320 -1.956 1.00 96.06 221 GLU A CA 1
ATOM 1725 C C . GLU A 1 221 ? 2.318 -11.488 -1.914 1.00 96.06 221 GLU A C 1
ATOM 1727 O O . GLU A 1 221 ? 3.251 -11.804 -1.176 1.00 96.06 221 GLU A O 1
ATOM 1732 N N . ILE A 1 222 ? 2.367 -10.370 -2.650 1.00 95.81 222 ILE A N 1
ATOM 1733 C CA . ILE A 1 222 ? 3.491 -9.424 -2.587 1.00 95.81 222 ILE A CA 1
ATOM 1734 C C . ILE A 1 222 ? 3.653 -8.877 -1.166 1.00 95.81 222 ILE A C 1
ATOM 1736 O O . ILE A 1 222 ? 4.776 -8.790 -0.671 1.00 95.81 222 ILE A O 1
ATOM 1740 N N . VAL A 1 223 ? 2.549 -8.504 -0.513 1.00 95.31 223 VAL A N 1
ATOM 1741 C CA . VAL A 1 223 ? 2.557 -7.999 0.866 1.00 95.31 223 VAL A CA 1
ATOM 1742 C C . VAL A 1 223 ? 3.059 -9.069 1.830 1.00 95.31 223 VAL A C 1
ATOM 1744 O O . VAL A 1 223 ? 3.943 -8.779 2.632 1.00 95.31 223 VAL A O 1
ATOM 1747 N N . LEU A 1 224 ? 2.572 -10.306 1.717 1.00 94.94 224 LEU A N 1
ATOM 1748 C CA . LEU A 1 224 ? 3.010 -11.424 2.553 1.00 94.94 224 LEU A CA 1
ATOM 1749 C C . LEU A 1 224 ? 4.507 -11.717 2.374 1.00 94.94 224 LEU A C 1
ATOM 1751 O O . LEU A 1 224 ? 5.243 -11.908 3.348 1.00 94.94 224 LEU A O 1
ATOM 1755 N N . PHE A 1 225 ? 4.984 -11.705 1.129 1.00 95.25 225 PHE A N 1
ATOM 1756 C CA . PHE A 1 225 ? 6.395 -11.906 0.823 1.00 95.25 225 PHE A CA 1
ATOM 1757 C C . PHE A 1 225 ? 7.258 -10.759 1.368 1.00 95.25 225 PHE A C 1
ATOM 1759 O O . PHE A 1 225 ? 8.271 -11.000 2.026 1.00 95.25 225 PHE A O 1
ATOM 1766 N N . ALA A 1 226 ? 6.833 -9.507 1.177 1.00 95.25 226 ALA A N 1
ATOM 1767 C CA . ALA A 1 226 ? 7.518 -8.340 1.725 1.00 95.25 226 ALA A CA 1
ATOM 1768 C C . ALA A 1 226 ? 7.542 -8.351 3.263 1.00 95.25 226 ALA A C 1
ATOM 1770 O O . ALA A 1 226 ? 8.568 -8.014 3.852 1.00 95.25 226 ALA A O 1
ATOM 1771 N N . GLN A 1 227 ? 6.460 -8.784 3.913 1.00 94.06 227 GLN A N 1
ATOM 1772 C CA . GLN A 1 227 ? 6.390 -8.966 5.363 1.00 94.06 227 GLN A CA 1
ATOM 1773 C C . GLN A 1 227 ? 7.368 -10.036 5.843 1.00 94.06 227 GLN A C 1
ATOM 1775 O O . GLN A 1 227 ? 8.086 -9.822 6.816 1.00 94.06 227 GLN A O 1
ATOM 1780 N N . THR A 1 228 ? 7.466 -11.150 5.122 1.00 92.50 228 THR A N 1
ATOM 1781 C CA . THR A 1 228 ? 8.434 -12.208 5.425 1.00 92.50 228 THR A CA 1
ATOM 1782 C C . THR A 1 228 ? 9.870 -11.682 5.321 1.00 92.50 228 THR A C 1
ATOM 1784 O O . THR A 1 228 ? 10.667 -11.863 6.241 1.00 92.50 228 THR A O 1
ATOM 1787 N N . CYS A 1 229 ? 10.199 -10.947 4.250 1.00 92.81 229 CYS A N 1
ATOM 1788 C CA . CYS A 1 229 ? 11.495 -10.274 4.111 1.00 92.81 229 CYS A CA 1
ATOM 1789 C C . CYS A 1 229 ? 11.752 -9.253 5.230 1.00 92.81 229 CYS A C 1
ATOM 1791 O O . CYS A 1 229 ? 12.868 -9.177 5.743 1.00 92.81 229 CYS A O 1
ATOM 1793 N N . TYR A 1 230 ? 10.729 -8.491 5.629 1.00 93.94 230 TYR A N 1
ATOM 1794 C CA . TYR A 1 230 ? 10.817 -7.535 6.730 1.00 93.94 230 TYR A CA 1
ATOM 1795 C C . TYR A 1 230 ? 11.170 -8.236 8.046 1.00 93.94 230 TYR A C 1
ATOM 1797 O O . TYR A 1 230 ? 12.060 -7.778 8.757 1.00 93.94 230 TYR A O 1
ATOM 1805 N N . SER A 1 231 ? 10.527 -9.366 8.358 1.00 92.31 231 SER A N 1
ATOM 1806 C CA . SER A 1 231 ? 10.792 -10.137 9.579 1.00 92.31 231 SER A CA 1
ATOM 1807 C C . SER A 1 231 ? 12.236 -10.635 9.668 1.00 92.31 231 SER A C 1
ATOM 1809 O O . SER A 1 231 ? 12.812 -10.614 10.750 1.00 92.31 231 SER A O 1
ATOM 1811 N N . PHE A 1 232 ? 12.866 -11.011 8.551 1.00 92.94 232 PHE A N 1
ATOM 1812 C CA . PHE A 1 232 ? 14.293 -11.370 8.546 1.00 92.94 232 PHE A CA 1
ATOM 1813 C C . PHE A 1 232 ? 15.218 -10.182 8.841 1.00 92.94 232 PHE A C 1
ATOM 1815 O O . PHE A 1 232 ? 16.315 -10.365 9.367 1.00 92.94 232 PHE A O 1
ATOM 1822 N N . LEU A 1 233 ? 14.787 -8.966 8.505 1.00 92.69 233 LEU A N 1
ATOM 1823 C CA . LEU A 1 233 ? 15.553 -7.732 8.688 1.00 92.69 233 LEU A CA 1
ATOM 1824 C C . LEU A 1 233 ? 15.100 -6.924 9.914 1.00 92.69 233 LEU A C 1
ATOM 1826 O O . LEU A 1 233 ? 15.601 -5.824 10.142 1.00 92.69 233 LEU A O 1
ATOM 1830 N N . SER A 1 234 ? 14.195 -7.458 10.742 1.00 90.31 234 SER A N 1
ATOM 1831 C CA . SER A 1 234 ? 13.543 -6.710 11.826 1.00 90.31 234 SER A CA 1
ATOM 1832 C C . SER A 1 234 ? 14.493 -6.245 12.933 1.00 90.31 234 SER A C 1
ATOM 1834 O O . SER A 1 234 ? 14.099 -5.435 13.768 1.00 90.31 234 SER A O 1
ATOM 1836 N N . PHE A 1 235 ? 15.745 -6.718 12.934 1.00 92.62 235 PHE A N 1
ATOM 1837 C CA . PHE A 1 235 ? 16.821 -6.195 13.780 1.00 92.62 235 PHE A CA 1
ATOM 1838 C C . PHE A 1 235 ? 17.100 -4.703 13.525 1.00 92.62 235 PHE A C 1
ATOM 1840 O O . PHE A 1 235 ? 17.611 -4.017 14.407 1.00 92.62 235 PHE A O 1
ATOM 1847 N N . ASN A 1 236 ? 16.769 -4.194 12.333 1.00 93.44 236 ASN A N 1
ATOM 1848 C CA . ASN A 1 236 ? 16.849 -2.780 11.995 1.00 93.44 236 ASN A CA 1
ATOM 1849 C C . ASN A 1 236 ? 15.596 -2.352 11.199 1.00 93.44 236 ASN A C 1
ATOM 1851 O O . ASN A 1 236 ? 15.522 -2.606 9.994 1.00 93.44 236 ASN A O 1
ATOM 1855 N N . PRO A 1 237 ? 14.614 -1.688 11.842 1.00 92.81 237 PRO A N 1
ATOM 1856 C CA . PRO A 1 237 ? 13.362 -1.285 11.196 1.00 92.81 237 PRO A CA 1
ATOM 1857 C C . PRO A 1 237 ? 13.529 -0.381 9.966 1.00 92.81 237 PRO A C 1
ATOM 1859 O O . PRO A 1 237 ? 12.733 -0.493 9.031 1.00 92.81 237 PRO A O 1
ATOM 1862 N N . GLU A 1 238 ? 14.551 0.486 9.923 1.00 94.56 238 GLU A N 1
ATOM 1863 C CA . GLU A 1 238 ? 14.838 1.315 8.739 1.00 94.56 238 GLU A CA 1
ATOM 1864 C C . GLU A 1 238 ? 15.228 0.441 7.551 1.00 94.56 238 GLU A C 1
ATOM 1866 O O . GLU A 1 238 ? 14.608 0.511 6.489 1.00 94.56 238 GLU A O 1
ATOM 1871 N N . LEU A 1 239 ? 16.216 -0.437 7.749 1.00 94.38 239 LEU A N 1
ATOM 1872 C CA . LEU A 1 239 ? 16.687 -1.343 6.708 1.00 94.38 239 LEU A CA 1
ATOM 1873 C C . LEU A 1 239 ? 15.569 -2.289 6.251 1.00 94.38 239 LEU A C 1
ATOM 1875 O O . LEU A 1 239 ? 15.376 -2.469 5.049 1.00 94.38 239 LEU A O 1
ATOM 1879 N N . ALA A 1 240 ? 14.811 -2.853 7.195 1.00 95.25 240 ALA A N 1
ATOM 1880 C CA . ALA A 1 240 ? 13.678 -3.727 6.909 1.00 95.25 240 ALA A CA 1
ATOM 1881 C C . ALA A 1 240 ? 12.607 -3.018 6.072 1.00 95.25 240 ALA A C 1
ATOM 1883 O O . ALA A 1 240 ? 12.086 -3.591 5.117 1.00 95.25 240 ALA A O 1
ATOM 1884 N N . THR A 1 241 ? 12.314 -1.752 6.382 1.00 96.12 241 THR A N 1
ATOM 1885 C CA . THR A 1 241 ? 11.333 -0.958 5.634 1.00 96.12 241 THR A CA 1
ATOM 1886 C C . THR A 1 241 ? 11.818 -0.640 4.227 1.00 96.12 241 THR A C 1
ATOM 1888 O O . THR A 1 241 ? 11.071 -0.824 3.269 1.00 96.12 241 THR A O 1
ATOM 1891 N N . VAL A 1 242 ? 13.069 -0.200 4.071 1.00 96.50 242 VAL A N 1
ATOM 1892 C CA . VAL A 1 242 ? 13.648 0.069 2.746 1.00 96.50 242 VAL A CA 1
ATOM 1893 C C . VAL A 1 242 ? 13.667 -1.208 1.903 1.00 96.50 242 VAL A C 1
ATOM 1895 O O . VAL A 1 242 ? 13.254 -1.180 0.744 1.00 96.50 242 VAL A O 1
ATOM 1898 N N . ALA A 1 243 ? 14.057 -2.344 2.485 1.00 96.12 243 ALA A N 1
ATOM 1899 C CA . ALA A 1 243 ? 14.018 -3.639 1.813 1.00 96.12 243 ALA A CA 1
ATOM 1900 C C . ALA A 1 243 ? 12.589 -4.036 1.408 1.00 96.12 243 ALA A C 1
ATOM 1902 O O . ALA A 1 243 ? 12.372 -4.437 0.267 1.00 96.12 243 ALA A O 1
ATOM 1903 N N . ALA A 1 244 ? 11.605 -3.863 2.294 1.00 96.25 244 ALA A N 1
ATOM 1904 C CA . ALA A 1 244 ? 10.200 -4.114 1.988 1.00 96.25 244 ALA A CA 1
ATOM 1905 C C . ALA A 1 244 ? 9.681 -3.233 0.839 1.00 96.25 244 ALA A C 1
ATOM 1907 O O . ALA A 1 244 ? 8.986 -3.732 -0.045 1.00 96.25 244 ALA A O 1
ATOM 1908 N N . ILE A 1 245 ? 10.058 -1.949 0.800 1.00 95.50 245 ILE A N 1
ATOM 1909 C CA . ILE A 1 245 ? 9.726 -1.032 -0.302 1.00 95.50 245 ILE A CA 1
ATOM 1910 C C . ILE A 1 245 ? 10.342 -1.526 -1.620 1.00 95.50 245 ILE A C 1
ATOM 1912 O O . ILE A 1 245 ? 9.653 -1.554 -2.643 1.00 95.50 245 ILE A O 1
ATOM 1916 N N . ILE A 1 246 ? 11.610 -1.955 -1.616 1.00 97.25 246 ILE A N 1
ATOM 1917 C CA . ILE A 1 246 ? 12.289 -2.500 -2.806 1.00 97.25 246 ILE A CA 1
ATOM 1918 C C . ILE A 1 246 ? 11.599 -3.778 -3.283 1.00 97.25 246 ILE A C 1
ATOM 1920 O O . ILE A 1 246 ? 11.268 -3.889 -4.462 1.00 97.25 246 ILE A O 1
ATOM 1924 N N . VAL A 1 247 ? 11.361 -4.733 -2.383 1.00 97.75 247 VAL A N 1
ATOM 1925 C CA . VAL A 1 247 ? 10.721 -6.017 -2.699 1.00 97.75 247 VAL A CA 1
ATOM 1926 C C . VAL A 1 247 ? 9.312 -5.794 -3.243 1.00 97.75 247 VAL A C 1
ATOM 1928 O O . VAL A 1 247 ? 8.991 -6.281 -4.327 1.00 97.75 247 VAL A O 1
ATOM 1931 N N . GLY A 1 248 ? 8.501 -4.995 -2.545 1.00 96.00 248 GLY A N 1
ATOM 1932 C CA . GLY A 1 248 ? 7.131 -4.691 -2.948 1.00 96.00 248 GLY A CA 1
ATOM 1933 C C . GLY A 1 248 ? 7.061 -4.017 -4.318 1.00 96.00 248 GLY A C 1
ATOM 1934 O O . GLY A 1 248 ? 6.320 -4.462 -5.192 1.00 96.00 248 GLY A O 1
ATOM 1935 N N . SER A 1 249 ? 7.878 -2.985 -4.547 1.00 96.94 249 SER A N 1
ATOM 1936 C CA . SER A 1 249 ? 7.912 -2.261 -5.827 1.00 96.94 249 SER A CA 1
ATOM 1937 C C . SER A 1 249 ? 8.470 -3.106 -6.980 1.00 96.94 249 SER A C 1
ATOM 1939 O O . SER A 1 249 ? 7.945 -3.053 -8.092 1.00 96.94 249 SER A O 1
ATOM 1941 N N . THR A 1 250 ? 9.474 -3.947 -6.722 1.00 97.69 250 THR A N 1
ATOM 1942 C CA . THR A 1 250 ? 10.036 -4.883 -7.708 1.00 97.69 250 THR A CA 1
ATOM 1943 C C . THR A 1 250 ? 8.988 -5.895 -8.162 1.00 97.69 250 THR A C 1
ATOM 1945 O O . THR A 1 250 ? 8.745 -6.029 -9.362 1.00 97.69 250 THR A O 1
ATOM 1948 N N . LEU A 1 251 ? 8.333 -6.580 -7.219 1.00 97.31 251 LEU A N 1
ATOM 1949 C CA . LEU A 1 251 ? 7.325 -7.589 -7.543 1.00 97.31 251 LEU A CA 1
ATOM 1950 C C . LEU A 1 251 ? 6.091 -6.968 -8.203 1.00 97.31 251 LEU A C 1
ATOM 1952 O O . LEU A 1 251 ? 5.592 -7.512 -9.187 1.00 97.31 251 LEU A O 1
ATOM 1956 N N . TYR A 1 252 ? 5.650 -5.794 -7.737 1.00 96.81 252 TYR A N 1
ATOM 1957 C CA . TYR A 1 252 ? 4.562 -5.054 -8.376 1.00 96.81 252 TYR A CA 1
ATOM 1958 C C . TYR A 1 252 ? 4.892 -4.718 -9.838 1.00 96.81 252 TYR A C 1
ATOM 1960 O O . TYR A 1 252 ? 4.080 -4.947 -10.736 1.00 96.81 252 TYR A O 1
ATOM 1968 N N . GLY A 1 253 ? 6.113 -4.237 -10.101 1.00 96.62 253 GLY A N 1
ATOM 1969 C CA . GLY A 1 253 ? 6.587 -3.965 -11.455 1.00 96.62 253 GLY A CA 1
ATOM 1970 C C . GLY A 1 253 ? 6.595 -5.209 -12.345 1.00 96.62 253 GLY A C 1
ATOM 1971 O O . GLY A 1 253 ? 6.149 -5.140 -13.488 1.00 96.62 253 GLY A O 1
ATOM 1972 N N . ILE A 1 254 ? 7.049 -6.352 -11.825 1.00 96.94 254 ILE A N 1
ATOM 1973 C CA . ILE A 1 254 ? 7.110 -7.624 -12.565 1.00 96.94 254 ILE A CA 1
ATOM 1974 C C . ILE A 1 254 ? 5.715 -8.176 -12.881 1.00 96.94 254 ILE A C 1
ATOM 1976 O O . ILE A 1 254 ? 5.495 -8.676 -13.982 1.00 96.94 254 ILE A O 1
ATOM 1980 N N . ILE A 1 255 ? 4.777 -8.100 -11.938 1.00 96.19 255 ILE A N 1
ATOM 1981 C CA . ILE A 1 255 ? 3.458 -8.728 -12.087 1.00 96.19 255 ILE A CA 1
ATOM 1982 C C . ILE A 1 255 ? 2.514 -7.852 -12.919 1.00 96.19 255 ILE A C 1
ATOM 1984 O O . ILE A 1 255 ? 1.855 -8.362 -13.822 1.00 96.19 255 ILE A O 1
ATOM 1988 N N . TYR A 1 256 ? 2.466 -6.541 -12.664 1.00 94.06 256 TYR A N 1
ATOM 1989 C CA . TYR A 1 256 ? 1.459 -5.660 -13.273 1.00 94.06 256 TYR A CA 1
ATOM 1990 C C . TYR A 1 256 ? 1.987 -4.857 -14.463 1.00 94.06 256 TYR A C 1
ATOM 1992 O O . TYR A 1 256 ? 1.314 -4.737 -15.486 1.00 94.06 256 TYR A O 1
ATOM 2000 N N . VAL A 1 257 ? 3.193 -4.294 -14.356 1.00 95.88 257 VAL A N 1
ATOM 2001 C CA . VAL A 1 257 ? 3.696 -3.322 -15.345 1.00 95.88 257 VAL A CA 1
ATOM 2002 C C . VAL A 1 257 ? 4.456 -4.014 -16.478 1.00 95.88 257 VAL A C 1
ATOM 2004 O O . VAL A 1 257 ? 4.313 -3.663 -17.651 1.00 95.88 257 VAL A O 1
ATOM 2007 N N . PHE A 1 258 ? 5.254 -5.027 -16.149 1.00 95.88 258 PHE A N 1
ATOM 2008 C CA . PHE A 1 258 ? 6.114 -5.728 -17.094 1.00 95.88 258 PHE A CA 1
ATOM 2009 C C . PHE A 1 258 ? 5.354 -6.421 -18.242 1.00 95.88 258 PHE A C 1
ATOM 2011 O O . PHE A 1 258 ? 5.770 -6.216 -19.385 1.00 95.88 258 PHE A O 1
ATOM 2018 N N . PRO A 1 259 ? 4.240 -7.158 -18.033 1.00 94.94 259 PRO A N 1
ATOM 2019 C CA . PRO A 1 259 ? 3.513 -7.789 -19.139 1.00 94.94 259 PRO A CA 1
ATOM 2020 C C . PRO A 1 259 ? 2.996 -6.770 -20.164 1.00 94.94 259 PRO A C 1
ATOM 2022 O O . PRO A 1 259 ? 3.131 -6.979 -21.372 1.00 94.94 259 PRO A O 1
ATOM 2025 N N . ALA A 1 260 ? 2.481 -5.629 -19.694 1.00 94.12 260 ALA A N 1
ATOM 2026 C CA . ALA A 1 260 ? 2.000 -4.548 -20.552 1.00 94.12 260 ALA A CA 1
ATOM 2027 C C . ALA A 1 260 ? 3.141 -3.905 -21.359 1.00 94.12 260 ALA A C 1
ATOM 2029 O O . ALA A 1 260 ? 3.034 -3.733 -22.578 1.00 94.12 260 ALA A O 1
ATOM 2030 N N . VAL A 1 261 ? 4.272 -3.606 -20.708 1.00 94.12 261 VAL A N 1
ATOM 2031 C CA . VAL A 1 261 ? 5.458 -3.062 -21.389 1.00 94.12 261 VAL A CA 1
ATOM 2032 C C . VAL A 1 261 ? 6.018 -4.061 -22.401 1.00 94.12 261 VAL A C 1
ATOM 2034 O O . VAL A 1 261 ? 6.369 -3.672 -23.517 1.00 94.12 261 VAL A O 1
ATOM 2037 N N . MET A 1 262 ? 6.048 -5.352 -22.069 1.00 92.88 262 MET A N 1
ATOM 2038 C CA . MET A 1 262 ? 6.504 -6.398 -22.982 1.00 92.88 262 MET A CA 1
ATOM 2039 C C . MET A 1 262 ? 5.605 -6.571 -24.198 1.00 92.88 262 MET A C 1
ATOM 2041 O O . MET A 1 262 ? 6.124 -6.748 -25.301 1.00 92.88 262 MET A O 1
ATOM 2045 N N . ALA A 1 263 ? 4.285 -6.469 -24.039 1.00 92.69 263 ALA A N 1
ATOM 2046 C CA . ALA A 1 263 ? 3.362 -6.451 -25.168 1.00 92.69 263 ALA A CA 1
ATOM 2047 C C . ALA A 1 263 ? 3.663 -5.265 -26.105 1.00 92.69 263 ALA A C 1
ATOM 2049 O O . ALA A 1 263 ? 3.776 -5.440 -27.320 1.00 92.69 263 ALA A O 1
ATOM 2050 N N . GLY A 1 264 ? 3.907 -4.073 -25.546 1.00 92.00 264 GLY A N 1
ATOM 2051 C CA . GLY A 1 264 ? 4.334 -2.898 -26.312 1.00 92.00 264 GLY A CA 1
ATOM 2052 C C . GLY A 1 264 ? 5.671 -3.102 -27.037 1.00 92.00 264 GLY A C 1
ATOM 2053 O O . GLY A 1 264 ? 5.788 -2.807 -28.229 1.00 92.00 264 GLY A O 1
ATOM 2054 N N . VAL A 1 265 ? 6.665 -3.676 -26.353 1.00 90.44 265 VAL A N 1
ATOM 2055 C CA . VAL A 1 265 ? 7.969 -4.046 -26.931 1.00 90.44 265 VAL A CA 1
ATOM 2056 C C . VAL A 1 265 ? 7.807 -5.044 -28.075 1.00 90.44 265 VAL A C 1
ATOM 2058 O O . VAL A 1 265 ? 8.440 -4.885 -29.119 1.00 90.44 265 VAL A O 1
ATOM 2061 N N . TRP A 1 266 ? 6.946 -6.046 -27.919 1.00 89.62 266 TRP A N 1
ATOM 2062 C CA . TRP A 1 266 ? 6.654 -7.037 -28.951 1.00 89.62 266 TRP A CA 1
ATOM 2063 C C . TRP A 1 266 ? 6.030 -6.394 -30.199 1.00 89.62 266 TRP A C 1
ATOM 2065 O O . TRP A 1 266 ? 6.470 -6.667 -31.319 1.00 89.62 266 TRP A O 1
ATOM 2075 N N . VAL A 1 267 ? 5.076 -5.469 -30.029 1.00 91.12 267 VAL A N 1
ATOM 2076 C CA . VAL A 1 267 ? 4.496 -4.700 -31.147 1.00 91.12 267 VAL A CA 1
ATOM 2077 C C . VAL A 1 267 ? 5.558 -3.822 -31.815 1.00 91.12 267 VAL A C 1
ATOM 2079 O O . VAL A 1 267 ? 5.644 -3.780 -33.044 1.00 91.12 267 VAL A O 1
ATOM 2082 N N . ALA A 1 268 ? 6.405 -3.148 -31.033 1.00 89.12 268 ALA A N 1
ATOM 2083 C CA . ALA A 1 268 ? 7.480 -2.308 -31.557 1.00 89.12 268 ALA A CA 1
ATOM 2084 C C . ALA A 1 268 ? 8.508 -3.124 -32.361 1.00 89.12 268 ALA A C 1
ATOM 2086 O O . ALA A 1 268 ? 8.900 -2.710 -33.454 1.00 89.12 268 ALA A O 1
ATOM 2087 N N . ARG A 1 269 ? 8.894 -4.312 -31.871 1.00 86.12 269 ARG A N 1
ATOM 2088 C CA . ARG A 1 269 ? 9.771 -5.262 -32.581 1.00 86.12 269 ARG A CA 1
ATOM 2089 C C . ARG A 1 269 ? 9.176 -5.666 -33.928 1.00 86.12 269 ARG A C 1
ATOM 2091 O O . ARG A 1 269 ? 9.871 -5.612 -34.940 1.00 86.12 269 ARG A O 1
ATOM 2098 N N . ARG A 1 270 ? 7.871 -5.968 -33.976 1.00 85.38 270 ARG A N 1
ATOM 2099 C CA . ARG A 1 270 ? 7.161 -6.265 -35.236 1.00 85.38 270 ARG A CA 1
ATOM 2100 C C . ARG A 1 270 ? 7.159 -5.094 -36.223 1.00 85.38 270 ARG A C 1
ATOM 2102 O O . ARG A 1 270 ? 7.170 -5.322 -37.429 1.00 85.38 270 ARG A O 1
ATOM 2109 N N . ARG A 1 271 ? 7.194 -3.854 -35.727 1.00 87.94 271 ARG A N 1
ATOM 2110 C CA . ARG A 1 271 ? 7.290 -2.620 -36.531 1.00 87.94 271 ARG A CA 1
ATOM 2111 C C . ARG A 1 271 ? 8.731 -2.206 -36.872 1.00 87.94 271 ARG A C 1
ATOM 2113 O O . ARG A 1 271 ? 8.942 -1.098 -37.351 1.00 87.94 271 ARG A O 1
ATOM 2120 N N . GLY A 1 272 ? 9.719 -3.078 -36.651 1.00 84.56 272 GLY A N 1
ATOM 2121 C CA . GLY A 1 272 ? 11.112 -2.842 -37.047 1.00 84.56 272 GLY A CA 1
ATOM 2122 C C . GLY A 1 272 ? 11.968 -2.121 -36.004 1.00 84.56 272 GLY A C 1
ATOM 2123 O O . GLY A 1 272 ? 13.059 -1.655 -36.324 1.00 84.56 272 GLY A O 1
ATOM 2124 N N . TRP A 1 273 ? 11.518 -2.022 -34.749 1.00 84.38 273 TRP A N 1
ATOM 2125 C CA . TRP A 1 273 ? 12.367 -1.512 -33.675 1.00 84.38 273 TRP A CA 1
ATOM 2126 C C . TRP A 1 273 ? 13.521 -2.483 -33.385 1.00 84.38 273 TRP A C 1
ATOM 2128 O O . TRP A 1 273 ? 13.302 -3.642 -33.036 1.00 84.38 273 TRP A O 1
ATOM 2138 N N . ALA A 1 274 ? 14.763 -2.001 -33.476 1.00 81.31 274 ALA A N 1
ATOM 2139 C CA . ALA A 1 274 ? 15.969 -2.809 -33.262 1.00 81.31 274 ALA A CA 1
ATOM 2140 C C . ALA A 1 274 ? 16.203 -3.216 -31.790 1.00 81.31 274 ALA A C 1
ATOM 2142 O O . ALA A 1 274 ? 17.053 -4.063 -31.502 1.00 81.31 274 ALA A O 1
ATOM 2143 N N . GLY A 1 275 ? 15.428 -2.656 -30.857 1.00 81.44 275 GLY A N 1
ATOM 2144 C CA . GLY A 1 275 ? 15.634 -2.804 -29.419 1.00 81.44 275 GLY A CA 1
ATOM 2145 C C . GLY A 1 275 ? 16.468 -1.674 -28.820 1.00 81.44 275 GLY A C 1
ATOM 2146 O O . GLY A 1 275 ? 16.984 -0.807 -29.525 1.00 81.44 275 GLY A O 1
ATOM 2147 N N . ALA A 1 276 ? 16.605 -1.694 -27.496 1.00 83.81 276 ALA A N 1
ATOM 2148 C CA . ALA A 1 276 ? 17.517 -0.827 -26.758 1.00 83.81 276 ALA A CA 1
ATOM 2149 C C . ALA A 1 276 ? 18.688 -1.639 -26.190 1.00 83.81 276 ALA A C 1
ATOM 2151 O O . ALA A 1 276 ? 18.598 -2.852 -25.994 1.00 83.81 276 ALA A O 1
ATOM 2152 N N . ASN A 1 277 ? 19.805 -0.964 -25.919 1.00 88.00 277 ASN A N 1
ATOM 2153 C CA . ASN A 1 277 ? 20.934 -1.566 -25.218 1.00 88.00 277 ASN A CA 1
ATOM 2154 C C . ASN A 1 277 ? 20.688 -1.509 -23.701 1.00 88.00 277 ASN A C 1
ATOM 2156 O O . ASN A 1 277 ? 20.183 -0.504 -23.206 1.00 88.00 277 ASN A O 1
ATOM 2160 N N . ILE A 1 278 ? 21.105 -2.539 -22.957 1.00 86.69 278 ILE A N 1
ATOM 2161 C CA . ILE A 1 278 ? 21.017 -2.568 -21.489 1.00 86.69 278 ILE A CA 1
ATOM 2162 C C . ILE A 1 278 ? 21.761 -1.386 -20.859 1.00 86.69 278 ILE A C 1
ATOM 2164 O O . ILE A 1 278 ? 21.311 -0.834 -19.867 1.00 86.69 278 ILE A O 1
ATOM 2168 N N . ARG A 1 279 ? 22.830 -0.893 -21.500 1.00 89.81 279 ARG A N 1
ATOM 2169 C CA . ARG A 1 279 ? 23.547 0.313 -21.052 1.00 89.81 279 ARG A CA 1
ATOM 2170 C C . ARG A 1 279 ? 22.657 1.567 -21.008 1.00 89.81 279 ARG A C 1
ATOM 2172 O O . ARG A 1 279 ? 22.979 2.512 -20.299 1.00 89.81 279 ARG A O 1
ATOM 2179 N N . SER A 1 280 ? 21.526 1.575 -21.717 1.00 88.75 280 SER A N 1
ATOM 2180 C CA . SER A 1 280 ? 20.549 2.666 -21.670 1.00 88.75 280 SER A CA 1
ATOM 2181 C C . SER A 1 280 ? 19.833 2.788 -20.320 1.00 88.75 280 SER A C 1
ATOM 2183 O O . SER A 1 280 ? 19.275 3.849 -20.057 1.00 88.75 280 SER A O 1
ATOM 2185 N N . THR A 1 281 ? 19.825 1.750 -19.471 1.00 91.69 281 THR A N 1
ATOM 2186 C CA . THR A 1 281 ? 19.217 1.818 -18.127 1.00 91.69 281 THR A CA 1
ATOM 2187 C C . THR A 1 281 ? 20.167 2.394 -17.077 1.00 91.69 281 THR A C 1
ATOM 2189 O O . THR A 1 281 ? 19.734 2.700 -15.970 1.00 91.69 281 THR A O 1
ATOM 2192 N N . TRP A 1 282 ? 21.442 2.608 -17.421 1.00 91.88 282 TRP A N 1
ATOM 2193 C CA . TRP A 1 282 ? 22.454 3.121 -16.496 1.00 91.88 282 TRP A CA 1
ATOM 2194 C C . TRP A 1 282 ? 22.062 4.441 -15.807 1.00 91.88 282 TRP A C 1
ATOM 2196 O O . TRP A 1 282 ? 22.177 4.507 -14.586 1.00 91.88 282 TRP A O 1
ATOM 2206 N N . PRO A 1 283 ? 21.534 5.471 -16.503 1.00 91.69 283 PRO A N 1
ATOM 2207 C CA . PRO A 1 283 ? 21.112 6.702 -15.832 1.00 91.69 283 PRO A CA 1
ATOM 2208 C C . PRO A 1 283 ? 19.992 6.470 -14.810 1.00 91.69 283 PRO A C 1
ATOM 2210 O O . PRO A 1 283 ? 19.991 7.095 -13.754 1.00 91.69 283 PRO A O 1
ATOM 2213 N N . ALA A 1 284 ? 19.071 5.542 -15.092 1.00 91.00 284 ALA A N 1
ATOM 2214 C CA . ALA A 1 284 ? 18.011 5.173 -14.157 1.00 91.00 284 ALA A CA 1
ATOM 2215 C C . ALA A 1 284 ? 18.573 4.440 -12.928 1.00 91.00 284 ALA A C 1
ATOM 2217 O O . ALA A 1 284 ? 18.128 4.705 -11.818 1.00 91.00 284 ALA A O 1
ATOM 2218 N N . ALA A 1 285 ? 19.589 3.586 -13.103 1.00 94.31 285 ALA A N 1
ATOM 2219 C CA . ALA A 1 285 ? 20.284 2.936 -11.990 1.00 94.31 285 ALA A CA 1
ATOM 2220 C C . ALA A 1 285 ? 21.035 3.947 -11.103 1.00 94.31 285 ALA A C 1
ATOM 2222 O O . ALA A 1 285 ? 20.979 3.854 -9.880 1.00 94.31 285 ALA A O 1
ATOM 2223 N N . VAL A 1 286 ? 21.684 4.951 -11.706 1.00 96.00 286 VAL A N 1
ATOM 2224 C CA . VAL A 1 286 ? 22.337 6.042 -10.962 1.00 96.00 286 VAL A CA 1
ATOM 2225 C C . VAL A 1 286 ? 21.308 6.874 -10.197 1.00 96.00 286 VAL A C 1
ATOM 2227 O O . VAL A 1 286 ? 21.504 7.141 -9.014 1.00 96.00 286 VAL A O 1
ATOM 2230 N N . ALA A 1 287 ? 20.195 7.246 -10.835 1.00 95.44 287 ALA A N 1
ATOM 2231 C CA . ALA A 1 287 ? 19.114 7.980 -10.179 1.00 95.44 287 ALA A CA 1
ATOM 2232 C C . ALA A 1 287 ? 18.498 7.180 -9.019 1.00 95.44 287 ALA A C 1
ATOM 2234 O O . ALA A 1 287 ? 18.261 7.733 -7.949 1.00 95.44 287 ALA A O 1
ATOM 2235 N N . TRP A 1 288 ? 18.300 5.873 -9.204 1.00 97.50 288 TRP A N 1
ATOM 2236 C CA . TRP A 1 288 ? 17.832 4.965 -8.158 1.00 97.50 288 TRP A CA 1
ATOM 2237 C C . TRP A 1 288 ? 18.793 4.928 -6.962 1.00 97.50 288 TRP A C 1
ATOM 2239 O O . TRP A 1 288 ? 18.360 5.090 -5.822 1.00 97.50 288 TRP A O 1
ATOM 2249 N N . GLY A 1 289 ? 20.101 4.802 -7.215 1.00 97.62 289 GLY A N 1
ATOM 2250 C CA . GLY A 1 289 ? 21.122 4.832 -6.165 1.00 97.62 289 GLY A CA 1
ATOM 2251 C C . GLY A 1 289 ? 21.178 6.176 -5.434 1.00 97.62 289 GLY A C 1
ATOM 2252 O O . GLY A 1 289 ? 21.273 6.208 -4.210 1.00 97.62 289 GLY A O 1
ATOM 2253 N N . ALA A 1 290 ? 21.046 7.289 -6.160 1.00 97.75 290 ALA A N 1
ATOM 2254 C CA . ALA A 1 290 ? 20.981 8.621 -5.563 1.00 97.75 290 ALA A CA 1
ATOM 2255 C C . ALA A 1 290 ? 19.744 8.788 -4.663 1.00 97.75 290 ALA A C 1
ATOM 2257 O O . ALA A 1 290 ? 19.864 9.304 -3.556 1.00 97.75 290 ALA A O 1
ATOM 2258 N N . LEU A 1 291 ? 18.573 8.307 -5.095 1.00 97.81 291 LEU A N 1
ATOM 2259 C CA . LEU A 1 291 ? 17.350 8.322 -4.287 1.00 97.81 291 LEU A CA 1
ATOM 2260 C C . LEU A 1 291 ? 17.494 7.482 -3.015 1.00 97.81 291 LEU A C 1
ATOM 2262 O O . LEU A 1 291 ? 17.069 7.926 -1.952 1.00 97.81 291 LEU A O 1
ATOM 2266 N N . LEU A 1 292 ? 18.143 6.317 -3.097 1.00 97.25 292 LEU A N 1
ATOM 2267 C CA . LEU A 1 292 ? 18.439 5.502 -1.919 1.00 97.25 292 LEU A CA 1
ATOM 2268 C C . LEU A 1 292 ? 19.323 6.264 -0.922 1.00 97.25 292 LEU A C 1
ATOM 2270 O O . LEU A 1 292 ? 19.016 6.298 0.267 1.00 97.25 292 LEU A O 1
ATOM 2274 N N . VAL A 1 293 ? 20.377 6.933 -1.398 1.00 97.25 293 VAL A N 1
ATOM 2275 C CA . VAL A 1 293 ? 21.238 7.771 -0.546 1.00 97.25 293 VAL A CA 1
ATOM 2276 C C . VAL A 1 293 ? 20.447 8.919 0.085 1.00 97.25 293 VAL A C 1
ATOM 2278 O O . VAL A 1 293 ? 20.626 9.191 1.269 1.00 97.25 293 VAL A O 1
ATOM 2281 N N . LEU A 1 294 ? 19.545 9.564 -0.661 1.00 96.81 294 LEU A N 1
ATOM 2282 C CA . LEU A 1 294 ? 18.688 10.628 -0.130 1.00 96.81 294 LEU A CA 1
ATOM 2283 C C . LEU A 1 294 ? 17.726 10.125 0.950 1.00 96.81 294 LEU A C 1
ATOM 2285 O O . LEU A 1 294 ? 17.518 10.835 1.928 1.00 96.81 294 LEU A O 1
ATOM 2289 N N . ILE A 1 295 ? 17.175 8.915 0.810 1.00 96.38 295 ILE A N 1
ATOM 2290 C CA . ILE A 1 295 ? 16.350 8.288 1.855 1.00 96.38 295 ILE A CA 1
ATOM 2291 C C . ILE A 1 295 ? 17.192 8.030 3.104 1.00 96.38 295 ILE A C 1
ATOM 2293 O O . ILE A 1 295 ? 16.791 8.421 4.195 1.00 96.38 295 ILE A O 1
ATOM 2297 N N . MET A 1 296 ? 18.378 7.435 2.950 1.00 94.88 296 MET A N 1
ATOM 2298 C CA . MET A 1 296 ? 19.265 7.139 4.081 1.00 94.88 296 MET A CA 1
ATOM 2299 C C . MET A 1 296 ? 19.728 8.416 4.796 1.00 94.88 296 MET A C 1
ATOM 2301 O O . MET A 1 296 ? 19.733 8.468 6.023 1.00 94.88 296 MET A O 1
ATOM 2305 N N . ALA A 1 297 ? 20.073 9.465 4.046 1.00 95.25 297 ALA A N 1
ATOM 2306 C CA . ALA A 1 297 ? 20.426 10.767 4.605 1.00 95.25 297 ALA A CA 1
ATOM 2307 C C . ALA A 1 297 ? 19.216 11.437 5.274 1.00 95.25 297 ALA A C 1
ATOM 2309 O O . ALA A 1 297 ? 19.324 11.929 6.393 1.00 95.25 297 ALA A O 1
ATOM 2310 N N . GLY A 1 298 ? 18.051 11.420 4.623 1.00 93.94 298 GLY A N 1
ATOM 2311 C CA . GLY A 1 298 ? 16.811 11.955 5.178 1.00 93.94 298 GLY A CA 1
ATOM 2312 C C . GLY A 1 298 ? 16.414 11.271 6.485 1.00 93.94 298 GLY A C 1
ATOM 2313 O O . GLY A 1 298 ? 15.999 11.956 7.415 1.00 93.94 298 GLY A O 1
ATOM 2314 N N . ALA A 1 299 ? 16.627 9.958 6.591 1.00 92.44 299 ALA A N 1
ATOM 2315 C CA . ALA A 1 299 ? 16.429 9.203 7.821 1.00 92.44 299 ALA A CA 1
ATOM 2316 C C . ALA A 1 299 ? 17.474 9.531 8.898 1.00 92.44 299 ALA A C 1
ATOM 2318 O O . ALA A 1 299 ? 17.114 9.719 10.055 1.00 92.44 299 ALA A O 1
ATOM 2319 N N . ALA A 1 300 ? 18.752 9.666 8.531 1.00 93.56 300 ALA A N 1
ATOM 2320 C CA . ALA A 1 300 ? 19.821 9.994 9.478 1.00 93.56 300 ALA A CA 1
ATOM 2321 C C . ALA A 1 300 ? 19.707 11.414 10.064 1.00 93.56 300 ALA A C 1
ATOM 2323 O O . ALA A 1 300 ? 20.064 11.634 11.219 1.00 93.56 300 ALA A O 1
ATOM 2324 N N . PHE A 1 301 ? 19.212 12.374 9.276 1.00 95.12 301 PHE A N 1
ATOM 2325 C CA . PHE A 1 301 ? 19.052 13.777 9.675 1.00 95.12 301 PHE A CA 1
ATOM 2326 C C . PHE A 1 301 ? 17.607 14.159 10.037 1.00 95.12 301 PHE A C 1
ATOM 2328 O O . PHE A 1 301 ? 17.343 15.331 10.300 1.00 95.12 301 PHE A O 1
ATOM 2335 N N . SER A 1 302 ? 16.674 13.202 10.047 1.00 92.38 302 SER A N 1
ATOM 2336 C CA . SER A 1 302 ? 15.249 13.423 10.343 1.00 92.38 302 SER A CA 1
ATOM 2337 C C . SER A 1 302 ? 14.590 14.514 9.478 1.00 92.38 302 SER A C 1
ATOM 2339 O O . SER A 1 302 ? 13.844 15.364 9.964 1.00 92.38 302 SER A O 1
ATOM 2341 N N . LEU A 1 303 ? 14.866 14.500 8.170 1.00 92.94 303 LEU A N 1
ATOM 2342 C CA . LEU A 1 303 ? 14.315 15.449 7.199 1.00 92.94 303 LEU A CA 1
ATOM 2343 C C . LEU A 1 303 ? 13.003 14.929 6.591 1.00 92.94 303 LEU A C 1
ATOM 2345 O O . LEU A 1 303 ? 13.001 14.233 5.571 1.00 92.94 303 LEU A O 1
ATOM 2349 N N . ASP A 1 304 ? 11.875 15.312 7.192 1.00 89.81 304 ASP A N 1
ATOM 2350 C CA . ASP A 1 304 ? 10.547 14.762 6.876 1.00 89.81 304 ASP A CA 1
ATOM 2351 C C . ASP A 1 304 ? 10.157 14.902 5.397 1.00 89.81 304 ASP A C 1
ATOM 2353 O O . ASP A 1 304 ? 9.753 13.929 4.752 1.00 89.81 304 ASP A O 1
ATOM 2357 N N . LEU A 1 305 ? 10.294 16.112 4.846 1.00 87.94 305 LEU A N 1
ATOM 2358 C CA . LEU A 1 305 ? 9.906 16.410 3.466 1.00 87.94 305 LEU A CA 1
ATOM 2359 C C . LEU A 1 305 ? 10.778 15.651 2.461 1.00 87.94 305 LEU A C 1
ATOM 2361 O O . LEU A 1 305 ? 10.266 15.096 1.488 1.00 87.94 305 LEU A O 1
ATOM 2365 N N . LEU A 1 306 ? 12.088 15.597 2.722 1.00 92.81 306 LEU A N 1
ATOM 2366 C CA . LEU A 1 306 ? 13.040 14.904 1.860 1.00 92.81 306 LEU A CA 1
ATOM 2367 C C . LEU A 1 306 ? 12.723 13.410 1.813 1.00 92.81 306 LEU A C 1
ATOM 2369 O O . LEU A 1 306 ? 12.586 12.855 0.727 1.00 92.81 306 LEU A O 1
ATOM 2373 N N . THR A 1 307 ? 12.543 12.779 2.973 1.00 91.25 307 THR A N 1
ATOM 2374 C CA . THR A 1 307 ? 12.250 11.343 3.078 1.00 91.25 307 THR A CA 1
ATOM 2375 C C . THR A 1 307 ? 10.906 10.990 2.441 1.00 91.25 307 THR A C 1
ATOM 2377 O O . THR A 1 307 ? 10.800 9.981 1.743 1.00 91.25 307 THR A O 1
ATOM 2380 N N . THR A 1 308 ? 9.889 11.842 2.603 1.00 90.56 308 THR A N 1
ATOM 2381 C CA . THR A 1 308 ? 8.565 11.650 1.983 1.00 90.56 308 THR A CA 1
ATOM 2382 C C . THR A 1 308 ? 8.657 11.655 0.454 1.00 90.56 308 THR A C 1
ATOM 2384 O O . THR A 1 308 ? 8.200 10.721 -0.203 1.00 90.56 308 THR A O 1
ATOM 2387 N N . ILE A 1 309 ? 9.290 12.678 -0.131 1.00 93.31 309 ILE A N 1
ATOM 2388 C CA . ILE A 1 309 ? 9.413 12.803 -1.591 1.00 93.31 309 ILE A CA 1
ATOM 2389 C C . ILE A 1 309 ? 10.347 11.721 -2.150 1.00 93.31 309 ILE A C 1
ATOM 2391 O O . ILE A 1 309 ? 10.016 11.066 -3.140 1.00 93.31 309 ILE A O 1
ATOM 2395 N N . ALA A 1 310 ? 11.501 11.511 -1.512 1.00 95.69 310 ALA A N 1
ATOM 2396 C CA . ALA A 1 310 ? 12.501 10.557 -1.975 1.00 95.69 310 ALA A CA 1
ATOM 2397 C C . ALA A 1 310 ? 11.965 9.120 -1.954 1.00 95.69 310 ALA A C 1
ATOM 2399 O O . ALA A 1 310 ? 12.148 8.409 -2.937 1.00 95.69 310 ALA A O 1
ATOM 2400 N N . SER A 1 311 ? 11.248 8.707 -0.902 1.00 94.88 311 SER A N 1
ATOM 2401 C CA . SER A 1 311 ? 10.656 7.361 -0.816 1.00 94.88 311 SER A CA 1
ATOM 2402 C C . SER A 1 311 ? 9.592 7.103 -1.890 1.00 94.88 311 SER A C 1
ATOM 2404 O O . SER A 1 311 ? 9.606 6.043 -2.518 1.00 94.88 311 SER A O 1
ATOM 2406 N N . GLY A 1 312 ? 8.725 8.078 -2.185 1.00 93.25 312 GLY A N 1
ATOM 2407 C CA . GLY A 1 312 ? 7.749 7.969 -3.276 1.00 93.25 312 GLY A CA 1
ATOM 2408 C C . GLY A 1 312 ? 8.407 7.866 -4.658 1.00 93.25 312 GLY A C 1
ATOM 2409 O O . GLY A 1 312 ? 8.083 6.974 -5.446 1.00 93.25 312 GLY A O 1
ATOM 2410 N N . LEU A 1 313 ? 9.387 8.732 -4.944 1.00 95.38 313 LEU A N 1
ATOM 2411 C CA . LEU A 1 313 ? 10.149 8.684 -6.199 1.00 95.38 313 LEU A CA 1
ATOM 2412 C C . LEU A 1 313 ? 10.961 7.394 -6.333 1.00 95.38 313 LEU A C 1
ATOM 2414 O O . LEU A 1 313 ? 11.100 6.861 -7.433 1.00 95.38 313 LEU A O 1
ATOM 2418 N N . PHE A 1 314 ? 11.472 6.876 -5.221 1.00 97.50 314 PHE A N 1
ATOM 2419 C CA . PHE A 1 314 ? 12.239 5.641 -5.184 1.00 97.50 314 PHE A CA 1
ATOM 2420 C C . PHE A 1 314 ? 11.400 4.418 -5.564 1.00 97.50 314 PHE A C 1
ATOM 2422 O O . PHE A 1 314 ? 11.877 3.580 -6.331 1.00 97.50 314 PHE A O 1
ATOM 2429 N N . VAL A 1 315 ? 10.136 4.340 -5.133 1.00 96.75 315 VAL A N 1
ATOM 2430 C CA . VAL A 1 315 ? 9.198 3.293 -5.585 1.00 96.75 315 VAL A CA 1
ATOM 2431 C C . VAL A 1 315 ? 9.051 3.316 -7.108 1.00 96.75 315 VAL A C 1
ATOM 2433 O O . VAL A 1 315 ? 9.234 2.291 -7.767 1.00 96.75 315 VAL A O 1
ATOM 2436 N N . ILE A 1 316 ? 8.786 4.495 -7.679 1.00 95.38 316 ILE A N 1
ATOM 2437 C CA . ILE A 1 316 ? 8.609 4.667 -9.128 1.00 95.38 316 ILE A CA 1
ATOM 2438 C C . ILE A 1 316 ? 9.900 4.307 -9.872 1.00 95.38 316 ILE A C 1
ATOM 2440 O O . ILE A 1 316 ? 9.870 3.556 -10.848 1.00 95.38 316 ILE A O 1
ATOM 2444 N N . ALA A 1 317 ? 11.047 4.797 -9.396 1.00 97.00 317 ALA A N 1
ATOM 2445 C CA . ALA A 1 317 ? 12.348 4.505 -9.983 1.00 97.00 317 ALA A CA 1
ATOM 2446 C C . ALA A 1 317 ? 12.664 3.001 -9.959 1.00 97.00 317 ALA A C 1
ATOM 2448 O O . ALA A 1 317 ? 13.179 2.480 -10.947 1.00 97.00 317 ALA A O 1
ATOM 2449 N N . THR A 1 318 ? 12.318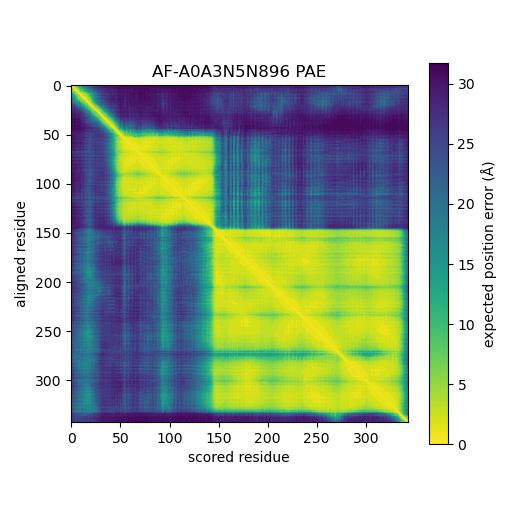 2.298 -8.875 1.00 97.62 318 THR A N 1
ATOM 2450 C CA . THR A 1 318 ? 12.517 0.844 -8.750 1.00 97.62 318 THR A CA 1
ATOM 2451 C C . THR A 1 318 ? 11.686 0.089 -9.784 1.00 97.62 318 THR A C 1
ATOM 2453 O O . THR A 1 318 ? 12.238 -0.711 -10.539 1.00 97.62 318 THR A O 1
ATOM 2456 N N . ILE A 1 319 ? 10.387 0.400 -9.894 1.00 96.81 319 ILE A N 1
ATOM 2457 C CA . ILE A 1 319 ? 9.489 -0.212 -10.888 1.00 96.81 319 ILE A CA 1
ATOM 2458 C C . ILE A 1 319 ? 10.030 0.010 -12.304 1.00 96.81 319 ILE A C 1
ATOM 2460 O O . ILE A 1 319 ? 10.185 -0.944 -13.067 1.00 96.81 319 ILE A O 1
ATOM 2464 N N . LEU A 1 320 ? 10.361 1.257 -12.655 1.00 95.19 320 LEU A N 1
ATOM 2465 C CA . LEU A 1 320 ? 10.861 1.597 -13.988 1.00 95.19 320 LEU A CA 1
ATOM 2466 C C . LEU A 1 320 ? 12.179 0.886 -14.305 1.00 95.19 320 LEU A C 1
ATOM 2468 O O . LEU A 1 320 ? 12.342 0.371 -15.411 1.00 95.19 320 LEU A O 1
ATOM 2472 N N . LEU A 1 321 ? 13.111 0.837 -13.351 1.00 96.44 321 LEU A N 1
ATOM 2473 C CA . LEU A 1 321 ? 14.406 0.191 -13.537 1.00 96.44 321 LEU A CA 1
ATOM 2474 C C . LEU A 1 321 ? 14.253 -1.321 -13.743 1.00 96.44 321 LEU A C 1
ATOM 2476 O O . LEU A 1 321 ? 14.818 -1.871 -14.692 1.00 96.44 321 LEU A O 1
ATOM 2480 N N . VAL A 1 322 ? 13.461 -1.989 -12.901 1.00 97.19 322 VAL A N 1
ATOM 2481 C CA . VAL A 1 322 ? 13.208 -3.437 -12.984 1.00 97.19 322 VAL A CA 1
ATOM 2482 C C . VAL A 1 322 ? 12.514 -3.786 -14.299 1.00 97.19 322 VAL A C 1
ATOM 2484 O O . VAL A 1 322 ? 12.987 -4.636 -15.053 1.00 97.19 322 VAL A O 1
ATOM 2487 N N . VAL A 1 323 ? 11.436 -3.078 -14.638 1.00 96.38 323 VAL A N 1
ATOM 2488 C CA . VAL A 1 323 ? 10.677 -3.342 -15.865 1.00 96.38 323 VAL A CA 1
ATOM 2489 C C . VAL A 1 323 ? 11.522 -3.066 -17.107 1.00 96.38 323 VAL A C 1
ATOM 2491 O O . VAL A 1 323 ? 11.520 -3.879 -18.033 1.00 96.38 323 VAL A O 1
ATOM 2494 N N . ALA A 1 324 ? 12.279 -1.964 -17.146 1.00 93.50 324 ALA A N 1
ATOM 2495 C CA . ALA A 1 324 ? 13.124 -1.632 -18.290 1.00 93.50 324 ALA A CA 1
ATOM 2496 C C . ALA A 1 324 ? 14.264 -2.642 -18.477 1.00 93.50 324 ALA A C 1
ATOM 2498 O O . ALA A 1 324 ? 14.521 -3.069 -19.603 1.00 93.50 324 ALA A O 1
ATOM 2499 N N . THR A 1 325 ? 14.933 -3.051 -17.396 1.00 94.38 325 THR A N 1
ATOM 2500 C CA . THR A 1 325 ? 16.030 -4.029 -17.471 1.00 94.38 325 THR A CA 1
ATOM 2501 C C . THR A 1 325 ? 15.532 -5.394 -17.938 1.00 94.38 325 THR A C 1
ATOM 2503 O O . THR A 1 325 ? 16.088 -5.932 -18.899 1.00 94.38 325 THR A O 1
ATOM 2506 N N . LEU A 1 326 ? 14.443 -5.906 -17.353 1.00 95.06 326 LEU A N 1
ATOM 2507 C CA . LEU A 1 326 ? 13.817 -7.162 -17.772 1.00 95.06 326 LEU A CA 1
ATOM 2508 C C . LEU A 1 326 ? 13.324 -7.097 -19.217 1.00 95.06 326 LEU A C 1
ATOM 2510 O O . LEU A 1 326 ? 13.599 -8.002 -20.004 1.00 95.06 326 LEU A O 1
ATOM 2514 N N . SER A 1 327 ? 12.653 -6.007 -19.597 1.00 93.06 327 SER A N 1
ATOM 2515 C CA . SER A 1 327 ? 12.100 -5.872 -20.945 1.00 93.06 327 SER A CA 1
ATOM 2516 C C . SER A 1 327 ? 13.191 -5.798 -22.006 1.00 93.06 327 SER A C 1
ATOM 2518 O O . SER A 1 327 ? 13.101 -6.454 -23.042 1.00 93.06 327 SER A O 1
ATOM 2520 N N . ILE A 1 328 ? 14.264 -5.044 -21.753 1.00 91.56 328 ILE A N 1
ATOM 2521 C CA . ILE A 1 328 ? 15.407 -4.959 -22.667 1.00 91.56 328 ILE A CA 1
ATOM 2522 C C . ILE A 1 328 ? 16.112 -6.312 -22.773 1.00 91.56 328 ILE A C 1
ATOM 2524 O O . ILE A 1 328 ? 16.422 -6.742 -23.889 1.00 91.56 328 ILE A O 1
ATOM 2528 N N . PHE A 1 329 ? 16.331 -6.991 -21.645 1.00 91.44 329 PHE A N 1
ATOM 2529 C CA . PHE A 1 329 ? 16.946 -8.315 -21.609 1.00 91.44 329 PHE A CA 1
ATOM 2530 C C . PHE A 1 329 ? 16.136 -9.332 -22.423 1.00 91.44 329 PHE A C 1
ATOM 2532 O O . PHE A 1 329 ? 16.681 -9.966 -23.329 1.00 91.44 329 PHE A O 1
ATOM 2539 N N . LEU A 1 330 ? 14.826 -9.419 -22.176 1.00 91.25 330 LEU A N 1
ATOM 2540 C CA . LEU A 1 330 ? 13.941 -10.371 -22.845 1.00 91.25 330 LEU A CA 1
ATOM 2541 C C . LEU A 1 330 ? 13.651 -10.005 -24.299 1.00 91.25 330 LEU A C 1
ATOM 2543 O O . LEU A 1 330 ? 13.471 -10.897 -25.127 1.00 91.25 330 LEU A O 1
ATOM 2547 N N . SER A 1 331 ? 13.707 -8.720 -24.664 1.00 87.31 331 SER A N 1
ATOM 2548 C CA . SER A 1 331 ? 13.530 -8.285 -26.055 1.00 87.31 331 SER A CA 1
ATOM 2549 C C . SER A 1 331 ? 14.532 -8.919 -27.026 1.00 87.31 331 SER A C 1
ATOM 2551 O O . SER A 1 331 ? 14.288 -8.911 -28.228 1.00 87.31 331 SER A O 1
ATOM 2553 N N . ARG A 1 332 ? 15.658 -9.457 -26.532 1.00 82.88 332 ARG A N 1
ATOM 2554 C CA . ARG A 1 332 ? 16.650 -10.185 -27.339 1.00 82.88 332 ARG A CA 1
ATOM 2555 C C . ARG A 1 332 ? 16.128 -11.527 -27.857 1.00 82.88 332 ARG A C 1
ATOM 2557 O O . ARG A 1 332 ? 16.604 -11.984 -28.893 1.00 82.88 332 ARG A O 1
ATOM 2564 N N . TYR A 1 333 ? 15.164 -12.119 -27.154 1.00 82.81 333 TYR A N 1
ATOM 2565 C CA . TYR A 1 333 ? 14.566 -13.420 -27.463 1.00 82.81 333 TYR A CA 1
ATOM 2566 C C . TYR A 1 333 ? 13.205 -13.294 -28.161 1.00 82.81 333 TYR A C 1
ATOM 2568 O O . TYR A 1 333 ? 12.688 -14.266 -28.702 1.00 82.81 333 TYR A O 1
ATOM 2576 N N . VAL A 1 334 ? 12.617 -12.095 -28.171 1.00 78.94 334 VAL A N 1
ATOM 2577 C CA . VAL A 1 334 ? 11.279 -11.849 -28.713 1.00 78.94 334 VAL A CA 1
ATOM 2578 C C . VAL A 1 334 ? 11.348 -11.404 -30.177 1.00 78.94 334 VAL A C 1
ATOM 2580 O O . VAL A 1 334 ? 11.888 -10.343 -30.481 1.00 78.94 334 VAL A O 1
ATOM 2583 N N . ALA A 1 335 ? 10.743 -12.210 -31.060 1.00 61.41 335 ALA A N 1
ATOM 2584 C CA . ALA A 1 335 ? 10.457 -11.926 -32.471 1.00 61.41 335 ALA A CA 1
ATOM 2585 C C . ALA A 1 335 ? 11.606 -11.236 -33.235 1.00 61.41 335 ALA A C 1
ATOM 2587 O O . ALA A 1 335 ? 11.476 -10.097 -33.691 1.00 61.41 335 ALA A O 1
ATOM 2588 N N . ARG A 1 336 ? 12.724 -11.949 -33.431 1.00 57.00 336 ARG A N 1
ATOM 2589 C CA . ARG A 1 336 ? 13.611 -11.638 -34.558 1.00 57.00 336 ARG A CA 1
ATOM 2590 C C . ARG A 1 336 ? 12.873 -11.961 -35.847 1.00 57.00 336 ARG A C 1
ATOM 2592 O O . ARG A 1 336 ? 12.380 -13.072 -36.020 1.00 57.00 336 ARG A O 1
ATOM 2599 N N . LYS A 1 337 ? 12.829 -10.997 -36.758 1.00 51.03 337 LYS A N 1
ATOM 2600 C CA . LYS A 1 337 ? 12.362 -11.183 -38.133 1.00 51.03 337 LYS A CA 1
ATOM 2601 C C . LYS A 1 337 ? 13.450 -11.887 -38.966 1.00 51.03 337 LYS A C 1
ATOM 2603 O O . LYS A 1 337 ? 13.703 -11.486 -40.090 1.00 51.03 337 LYS A O 1
ATOM 2608 N N . ASP A 1 338 ? 14.088 -12.911 -38.397 1.00 51.16 338 ASP A N 1
ATOM 2609 C CA . ASP A 1 338 ? 15.157 -13.681 -39.038 1.00 51.16 338 ASP A CA 1
ATOM 2610 C C . ASP A 1 338 ? 14.590 -15.052 -39.423 1.00 51.16 338 ASP A C 1
ATOM 2612 O O . ASP A 1 338 ? 14.970 -16.100 -38.906 1.00 51.16 338 ASP A O 1
ATOM 2616 N N . GLY A 1 339 ? 13.605 -15.018 -40.312 1.00 50.47 339 GLY A N 1
ATOM 2617 C CA . GLY A 1 339 ? 13.277 -16.123 -41.197 1.00 50.47 339 GLY A CA 1
ATOM 2618 C C . GLY A 1 339 ? 13.272 -15.543 -42.605 1.00 50.47 339 GLY A C 1
ATOM 2619 O O . GLY A 1 339 ? 12.550 -14.572 -42.821 1.00 50.47 339 GLY A O 1
ATOM 2620 N N . VAL A 1 340 ? 14.055 -16.141 -43.516 1.00 47.91 340 VAL A N 1
ATOM 2621 C CA . VAL A 1 340 ? 14.411 -15.688 -44.886 1.00 47.91 340 VAL A CA 1
ATOM 2622 C C . VAL A 1 340 ? 15.647 -14.764 -44.850 1.00 47.91 340 VAL A C 1
ATOM 2624 O O . VAL A 1 340 ? 15.548 -13.627 -44.417 1.00 47.91 340 VAL A O 1
ATOM 2627 N N . VAL A 1 341 ? 16.880 -15.178 -45.179 1.00 39.22 341 VAL A N 1
ATOM 2628 C CA . VAL A 1 341 ? 17.375 -16.059 -46.255 1.00 39.22 341 VAL A CA 1
ATOM 2629 C C . VAL A 1 341 ? 18.605 -16.840 -45.743 1.00 39.22 341 VAL A C 1
ATOM 2631 O O . VAL A 1 341 ? 19.559 -16.233 -45.261 1.00 39.22 341 VAL A O 1
ATOM 2634 N N . ARG A 1 342 ? 18.596 -18.177 -45.847 1.00 39.09 342 ARG A N 1
ATOM 2635 C CA . ARG A 1 342 ? 19.823 -18.934 -46.139 1.00 39.09 342 ARG A CA 1
ATOM 2636 C C . ARG A 1 342 ? 19.815 -19.147 -47.644 1.00 39.09 342 ARG A C 1
ATOM 2638 O O . ARG A 1 342 ? 18.926 -19.851 -48.113 1.00 39.09 342 ARG A O 1
ATOM 2645 N N . GLU A 1 343 ? 20.767 -18.551 -48.339 1.00 44.47 343 GLU A N 1
ATOM 2646 C CA . GLU A 1 343 ? 21.313 -19.070 -49.593 1.00 44.47 343 GLU A CA 1
ATOM 2647 C C . GLU A 1 343 ? 22.831 -18.986 -49.504 1.00 44.47 343 GLU A C 1
ATOM 2649 O O . GLU A 1 343 ? 23.327 -17.950 -48.994 1.00 44.47 343 GLU A O 1
#

Sequence (343 aa):
MTLGKPRLPALLACLLVLTMPALVAAAQEASLSAPLVAVGVPNLMQEKSKLQYDWVNFKQDGDKALESGNYEDAIKNYNQAEALLLFTDPNRSSSTERSLAHMESMKSSAYTKWGGHEEEAYASETKSNELTQIADKKYKYESEGKECLILTATFGSPLASEVQLVRSFRDDSIKKSYTGSRFMPGFNAWYYSFSPQVSTYINEHPYVKPGMQILITPILEIVLFAQTCYSFLSFNPELATVAAIIVGSTLYGIIYVFPAVMAGVWVARRRGWAGANIRSTWPAAVAWGALLVLIMAGAAFSLDLLTTIASGLFVIATILLVVATLSIFLSRYVARKDGVVRE

Mean predicted aligned error: 15.88 Å

pLDDT: mean 80.19, std 21.08, range [26.75, 97.81]